Protein AF-A0A661JL83-F1 (afdb_monomer_lite)

Foldseek 3Di:
DPPVVVVVVVVVVVVVVVVVVVVVVVVVVVVCVVDDDDDPDDPVSVVVVVCVVDPALAQARQLAPVSVVVSVVVVVPDPDPDDDADADEQNNADPRRHPVNVCVPRNDNWDWDDDPQEIETHAEFYAPPDDCPVRLVSLLVSLVVRLVRGPAYEYEHAWAQCPDPPQPTDDHPCSVSVVVSCQVSVHQEYEYERRLDWDWDDDHNYIYTYDNPPPNPVPDDDDDPPPDDD

Radius of gyration: 23.79 Å; chains: 1; bounding box: 80×35×53 Å

Sequence (230 aa):
MVKIKKTFYLLLFLLILSGFTFEVYAFFVNLTEGKVPPSNLGNGERVISMLQKEKSEGFTFRGTPEEHRYLWAELEEMPITYPLFYIVGNHDIGPSFPLKRFEEIYGPTNFFFLYKSYLFIGLRVLPAPFSSEETLSFLEKTLLLHRKSCKGAFVFMHIPPPLYKGWKVRRFKGADKFIELFERYQVDYVICGDYHGYGHLRKGSTAYILTGGLLRGLKRGVRWTRCRRR

Structure (mmCIF, N/CA/C/O backbone):
data_AF-A0A661JL83-F1
#
_entry.id   AF-A0A661JL83-F1
#
loop_
_atom_site.group_PDB
_atom_site.id
_atom_site.type_symbol
_atom_site.label_atom_id
_atom_site.label_alt_id
_atom_site.label_comp_id
_atom_site.label_asym_id
_atom_site.label_entity_id
_atom_site.label_seq_id
_atom_site.pdbx_PDB_ins_code
_atom_site.Cartn_x
_atom_site.Cartn_y
_atom_site.Cartn_z
_atom_site.occupancy
_atom_site.B_iso_or_equiv
_atom_site.auth_seq_id
_atom_site.auth_comp_id
_atom_site.auth_asym_id
_atom_site.auth_atom_id
_atom_site.pdbx_PDB_model_num
ATOM 1 N N . MET A 1 1 ? -65.128 5.691 -27.638 1.00 54.06 1 MET A N 1
ATOM 2 C CA . MET A 1 1 ? -64.533 4.477 -27.020 1.00 54.06 1 MET A CA 1
ATOM 3 C C . MET A 1 1 ? -63.665 3.600 -27.941 1.00 54.06 1 MET A C 1
ATOM 5 O O . MET A 1 1 ? -62.947 2.760 -27.417 1.00 54.06 1 MET A O 1
ATOM 9 N N . VAL A 1 2 ? -63.654 3.774 -29.274 1.00 53.19 2 VAL A N 1
ATOM 10 C CA . VAL A 1 2 ? -62.880 2.900 -30.198 1.00 53.19 2 VAL A CA 1
ATOM 11 C C . VAL A 1 2 ? -61.389 3.279 -30.328 1.00 53.19 2 VAL A C 1
ATOM 13 O O . VAL A 1 2 ? -60.548 2.399 -30.495 1.00 53.19 2 VAL A O 1
ATOM 16 N N . LYS A 1 3 ? -61.027 4.566 -30.193 1.00 53.44 3 LYS A N 1
ATOM 17 C CA . LYS A 1 3 ? -59.629 5.038 -30.326 1.00 53.44 3 LYS A CA 1
ATOM 18 C C . LYS A 1 3 ? -58.690 4.486 -29.244 1.00 53.44 3 LYS A C 1
ATOM 20 O O . LYS A 1 3 ? -57.605 4.036 -29.576 1.00 53.44 3 LYS A O 1
ATOM 25 N N . ILE A 1 4 ? -59.136 4.442 -27.986 1.00 57.53 4 ILE A N 1
ATOM 26 C CA . ILE A 1 4 ? -58.311 4.005 -26.842 1.00 57.53 4 ILE A CA 1
ATOM 27 C C . ILE A 1 4 ? -57.922 2.526 -26.964 1.00 57.53 4 ILE A C 1
ATOM 29 O O . ILE A 1 4 ? -56.776 2.171 -26.708 1.00 57.53 4 ILE A O 1
ATOM 33 N N . LYS A 1 5 ? -58.840 1.670 -27.442 1.00 59.78 5 LYS A N 1
ATOM 34 C CA . LYS A 1 5 ? -58.537 0.254 -27.691 1.00 59.78 5 LYS A CA 1
ATOM 35 C C . LYS A 1 5 ? -57.467 0.092 -28.774 1.00 59.78 5 LYS A C 1
ATOM 37 O O . LYS A 1 5 ? -56.526 -0.661 -28.568 1.00 59.78 5 LYS A O 1
ATOM 42 N N . LYS A 1 6 ? -57.554 0.837 -29.885 1.00 65.81 6 LYS A N 1
ATOM 43 C CA . LYS A 1 6 ? -56.532 0.788 -30.949 1.00 65.81 6 LYS A CA 1
ATOM 44 C C . LYS A 1 6 ? -55.155 1.239 -30.452 1.00 65.81 6 LYS A C 1
ATOM 46 O O . LYS A 1 6 ? -54.170 0.584 -30.771 1.00 65.81 6 LYS A O 1
ATOM 51 N N . THR A 1 7 ? -55.086 2.290 -29.634 1.00 70.44 7 THR A N 1
ATOM 52 C CA . THR A 1 7 ? -53.817 2.757 -29.050 1.00 70.44 7 THR A CA 1
ATOM 53 C C . THR A 1 7 ? -53.232 1.744 -28.063 1.00 70.44 7 THR A C 1
ATOM 55 O O . THR A 1 7 ? -52.028 1.515 -28.072 1.00 70.44 7 THR A O 1
ATOM 58 N N . PHE A 1 8 ? -54.072 1.089 -27.256 1.00 75.00 8 PHE A N 1
ATOM 59 C CA . PHE A 1 8 ? -53.636 0.046 -26.324 1.00 75.00 8 PHE A CA 1
ATOM 60 C C . PHE A 1 8 ? -53.102 -1.197 -27.048 1.00 75.00 8 PHE A C 1
ATOM 62 O O . PHE A 1 8 ? -52.029 -1.684 -26.707 1.00 75.00 8 PHE A O 1
ATOM 69 N N . TYR A 1 9 ? -53.792 -1.674 -28.091 1.00 74.38 9 TYR A N 1
ATOM 70 C CA . TYR A 1 9 ? -53.300 -2.797 -28.896 1.00 74.38 9 TYR A CA 1
ATOM 71 C C . TYR A 1 9 ? -52.029 -2.446 -29.676 1.00 74.38 9 TYR A C 1
ATOM 73 O O . TYR A 1 9 ? -51.165 -3.303 -29.814 1.00 74.38 9 TYR A O 1
ATOM 81 N N . LEU A 1 10 ? -51.872 -1.196 -30.126 1.00 73.31 10 LEU A N 1
ATOM 82 C CA . LEU A 1 10 ? -50.636 -0.732 -30.758 1.00 73.31 10 LEU A CA 1
ATOM 83 C C . LEU A 1 10 ? -49.465 -0.705 -29.764 1.00 73.31 10 LEU A C 1
ATOM 85 O O . LEU A 1 10 ? -48.383 -1.175 -30.094 1.00 73.31 10 LEU A O 1
ATOM 89 N N . LEU A 1 11 ? -49.678 -0.214 -28.539 1.00 70.31 11 LEU A N 1
ATOM 90 C CA . LEU A 1 11 ? -48.660 -0.226 -27.481 1.00 70.31 11 LEU A CA 1
ATOM 91 C C . LEU A 1 11 ? -48.290 -1.648 -27.052 1.00 70.31 11 LEU A C 1
ATOM 93 O O . LEU A 1 11 ? -47.109 -1.938 -26.895 1.00 70.31 11 LEU A O 1
ATOM 97 N N . LEU A 1 12 ? -49.273 -2.541 -26.917 1.00 71.50 12 LEU A N 1
ATOM 98 C CA . LEU A 1 12 ? -49.033 -3.947 -26.594 1.00 71.50 12 LEU A CA 1
ATOM 99 C C . LEU A 1 12 ? -48.278 -4.657 -27.728 1.00 71.50 12 LEU A C 1
ATOM 101 O O . LEU A 1 12 ? -47.345 -5.405 -27.463 1.00 71.50 12 LEU A O 1
ATOM 105 N N . PHE A 1 13 ? -48.622 -4.377 -28.988 1.00 73.81 13 PHE A N 1
ATOM 106 C CA . PHE A 1 13 ? -47.906 -4.899 -30.152 1.00 73.81 13 PHE A CA 1
ATOM 107 C C . PHE A 1 13 ? -46.459 -4.389 -30.216 1.00 73.81 13 PHE A C 1
ATOM 109 O O . PHE A 1 13 ? -45.556 -5.176 -30.474 1.00 73.81 13 PHE A O 1
ATOM 116 N N . LEU A 1 14 ? -46.216 -3.110 -29.908 1.00 67.00 14 LEU A N 1
ATOM 117 C CA . LEU A 1 14 ? -44.867 -2.536 -29.828 1.00 67.00 14 LEU A CA 1
ATOM 118 C C . LEU A 1 14 ? -44.047 -3.107 -28.658 1.00 67.00 14 LEU A C 1
ATOM 120 O O . LEU A 1 14 ? -42.849 -3.312 -28.817 1.00 67.00 14 LEU A O 1
ATOM 124 N N . LEU A 1 15 ? -44.678 -3.404 -27.517 1.00 63.03 15 LEU A N 1
ATOM 125 C CA . LEU A 1 15 ? -44.049 -4.073 -26.368 1.00 63.03 15 LEU A CA 1
ATOM 126 C C . LEU A 1 15 ? -43.694 -5.534 -26.662 1.00 63.03 15 LEU A C 1
ATOM 128 O O . LEU A 1 15 ? -42.647 -6.017 -26.242 1.00 63.03 15 LEU A O 1
ATOM 132 N N . ILE A 1 16 ? -44.548 -6.238 -27.407 1.00 68.19 16 ILE A N 1
ATOM 133 C CA . ILE A 1 16 ? -44.266 -7.602 -27.859 1.00 68.19 16 ILE A CA 1
ATOM 134 C C . ILE A 1 16 ? -43.152 -7.580 -28.909 1.00 68.19 16 ILE A C 1
ATOM 136 O O . ILE A 1 16 ? -42.238 -8.393 -28.817 1.00 68.19 16 ILE A O 1
ATOM 140 N N . LEU A 1 17 ? -43.163 -6.626 -29.850 1.00 61.25 17 LEU A N 1
ATOM 141 C CA . LEU A 1 17 ? -42.058 -6.447 -30.796 1.00 61.25 17 LEU A CA 1
ATOM 142 C C . LEU A 1 17 ? -40.745 -6.139 -30.071 1.00 61.25 17 LEU A C 1
ATOM 144 O O . LEU A 1 17 ? -39.730 -6.736 -30.409 1.00 61.25 17 LEU A O 1
ATOM 148 N N . SER A 1 18 ? -40.747 -5.254 -29.068 1.00 53.53 18 SER A N 1
ATOM 149 C CA . SER A 1 18 ? -39.527 -4.905 -28.334 1.00 53.53 18 SER A CA 1
ATOM 150 C C . SER A 1 18 ? -39.002 -6.075 -27.495 1.00 53.53 18 SER A C 1
ATOM 152 O O . SER A 1 18 ? -37.799 -6.343 -27.515 1.00 53.53 18 SER A O 1
ATOM 154 N N . GLY A 1 19 ? -39.888 -6.845 -26.857 1.00 54.53 19 GLY A N 1
ATOM 155 C CA . GLY A 1 19 ? -39.539 -8.097 -26.179 1.00 54.53 19 GLY A CA 1
ATOM 156 C C . GLY A 1 19 ? -38.952 -9.137 -27.136 1.00 54.53 19 GLY A C 1
ATOM 157 O O . GLY A 1 19 ? -37.903 -9.710 -26.855 1.00 54.53 19 GLY A O 1
ATOM 158 N N . PHE A 1 20 ? -39.552 -9.302 -28.318 1.00 50.38 20 PHE A N 1
ATOM 159 C CA . PHE A 1 20 ? -39.060 -10.225 -29.343 1.00 50.38 20 PHE A CA 1
ATOM 160 C C . PHE A 1 20 ? -37.710 -9.773 -29.920 1.00 50.38 20 PHE A C 1
ATOM 162 O O . PHE A 1 20 ? -36.837 -10.602 -30.157 1.00 50.38 20 PHE A O 1
ATOM 169 N N . THR A 1 21 ? -37.477 -8.463 -30.081 1.00 55.12 21 THR A N 1
ATOM 170 C CA . THR A 1 21 ? -36.155 -7.953 -30.480 1.00 55.12 21 THR A CA 1
ATOM 171 C C . THR A 1 21 ? -35.094 -8.167 -29.406 1.00 55.12 21 THR A C 1
ATOM 173 O O . THR A 1 21 ? -33.956 -8.461 -29.757 1.00 55.12 21 THR A O 1
ATOM 176 N N . PHE A 1 22 ? -35.445 -8.084 -28.118 1.00 50.59 22 PHE A N 1
ATOM 177 C CA . PHE A 1 22 ? -34.509 -8.355 -27.027 1.00 50.59 22 PHE A CA 1
ATOM 178 C C . PHE A 1 22 ? -34.161 -9.843 -26.931 1.00 50.59 22 PHE A C 1
ATOM 180 O O . PHE A 1 22 ? -32.993 -10.177 -26.761 1.00 50.59 22 PHE A O 1
ATOM 187 N N . GLU A 1 23 ? -35.134 -10.740 -27.100 1.00 45.53 23 GLU A N 1
ATOM 188 C CA . GLU A 1 23 ? -34.879 -12.185 -27.087 1.00 45.53 23 GLU A CA 1
ATOM 189 C C . GLU A 1 23 ? -34.109 -12.648 -28.325 1.00 45.53 23 GLU A C 1
ATOM 191 O O . GLU A 1 23 ? -33.166 -13.421 -28.190 1.00 45.53 23 GLU A O 1
ATOM 196 N N . VAL A 1 24 ? -34.417 -12.119 -29.513 1.00 54.19 24 VAL A N 1
ATOM 197 C CA . VAL A 1 24 ? -33.624 -12.374 -30.726 1.00 54.19 24 VAL A CA 1
ATOM 198 C C . VAL A 1 24 ? -32.216 -11.791 -30.578 1.00 54.19 24 VAL A C 1
ATOM 200 O O . VAL A 1 24 ? -31.253 -12.464 -30.927 1.00 54.19 24 VAL A O 1
ATOM 203 N N . TYR A 1 25 ? -32.055 -10.599 -29.996 1.00 50.03 25 TYR A N 1
ATOM 204 C CA . TYR A 1 25 ? -30.743 -10.011 -29.710 1.00 50.03 25 TYR A CA 1
ATOM 205 C C . TYR A 1 25 ? -29.946 -10.838 -28.693 1.00 50.03 25 TYR A C 1
ATOM 207 O O . TYR A 1 25 ? -28.792 -11.155 -28.950 1.00 50.03 25 TYR A O 1
ATOM 215 N N . ALA A 1 26 ? -30.549 -11.261 -27.581 1.00 47.66 26 ALA A N 1
ATOM 216 C CA . ALA A 1 26 ? -29.900 -12.104 -26.576 1.00 47.66 26 ALA A CA 1
ATOM 217 C C . ALA A 1 26 ? -29.581 -13.512 -27.108 1.00 47.66 26 ALA A C 1
ATOM 219 O O . ALA A 1 26 ? -28.571 -14.105 -26.727 1.00 47.66 26 ALA A O 1
ATOM 220 N N . PHE A 1 27 ? -30.416 -14.039 -28.007 1.00 44.03 27 PHE A N 1
ATOM 221 C CA . PHE A 1 27 ? -30.183 -15.289 -28.723 1.00 44.03 27 PHE A CA 1
ATOM 222 C C . PHE A 1 27 ? -29.033 -15.152 -29.725 1.00 44.03 27 PHE A C 1
ATOM 224 O O . PHE A 1 27 ? -28.160 -16.014 -29.746 1.00 44.03 27 PHE A O 1
ATOM 231 N N . PHE A 1 28 ? -28.962 -14.050 -30.482 1.00 46.22 28 PHE A N 1
ATOM 232 C CA . PHE A 1 28 ? -27.827 -13.751 -31.357 1.00 46.22 28 PHE A CA 1
ATOM 233 C C . PHE A 1 28 ? -26.544 -13.513 -30.562 1.00 46.22 28 PHE A C 1
ATOM 235 O O . PHE A 1 28 ? -25.542 -14.104 -30.924 1.00 46.22 28 PHE A O 1
ATOM 242 N N . VAL A 1 29 ? -26.568 -12.759 -29.459 1.00 46.25 29 VAL A N 1
ATOM 243 C CA . VAL A 1 29 ? -25.406 -12.558 -28.572 1.00 46.25 29 VAL A CA 1
ATOM 244 C C . VAL A 1 29 ? -24.915 -13.892 -28.001 1.00 46.25 29 VAL A C 1
ATOM 246 O O . VAL A 1 29 ? -23.724 -14.168 -28.064 1.00 46.25 29 VAL A O 1
ATOM 249 N N . ASN A 1 30 ? -25.807 -14.779 -27.545 1.00 46.50 30 ASN A N 1
ATOM 250 C CA . ASN A 1 30 ? -25.413 -16.120 -27.086 1.00 46.50 30 ASN A CA 1
ATOM 251 C C . ASN A 1 30 ? -24.934 -17.046 -28.221 1.00 46.50 30 ASN A C 1
ATOM 253 O O . ASN A 1 30 ? -24.089 -17.907 -27.988 1.00 46.50 30 ASN A O 1
ATOM 257 N N . LEU A 1 31 ? -25.441 -16.887 -29.448 1.00 43.62 31 LEU A N 1
ATOM 258 C CA . LEU A 1 31 ? -24.969 -17.623 -30.631 1.00 43.62 31 LEU A CA 1
ATOM 259 C C . LEU A 1 31 ? -23.658 -17.067 -31.200 1.00 43.62 31 LEU A C 1
ATOM 261 O O . LEU A 1 31 ? -22.919 -17.801 -31.858 1.00 43.62 31 LEU A O 1
ATOM 265 N N . THR A 1 32 ? -23.357 -15.789 -30.962 1.00 43.44 32 THR A N 1
ATOM 266 C CA . THR A 1 32 ? -22.130 -15.119 -31.403 1.00 43.44 32 THR A CA 1
ATOM 267 C C . THR A 1 32 ? -21.078 -14.999 -30.303 1.00 43.44 32 THR A C 1
ATOM 269 O O . THR A 1 32 ? -19.959 -14.591 -30.619 1.00 43.44 32 THR A O 1
ATOM 272 N N . GLU A 1 33 ? -21.343 -15.464 -29.072 1.00 44.06 33 GLU A N 1
ATOM 273 C CA . GLU A 1 33 ? -20.352 -15.742 -28.012 1.00 44.06 33 GLU A CA 1
ATOM 274 C C . GLU A 1 33 ? -19.437 -16.939 -28.363 1.00 44.06 33 GLU A C 1
ATOM 276 O O . GLU A 1 33 ? -19.257 -17.924 -27.653 1.00 44.06 33 GLU A O 1
ATOM 281 N N . GLY A 1 34 ? -18.802 -16.794 -29.519 1.00 42.00 34 GLY A N 1
ATOM 282 C CA . GLY A 1 34 ? -17.632 -17.500 -30.008 1.00 42.00 34 GLY A CA 1
ATOM 283 C C . GLY A 1 34 ? -16.816 -16.647 -30.989 1.00 42.00 34 GLY A C 1
ATOM 284 O O . GLY A 1 34 ? -15.773 -17.111 -31.450 1.00 42.00 34 GLY A O 1
ATOM 285 N N . LYS A 1 35 ? -17.235 -15.413 -31.330 1.00 39.62 35 LYS A N 1
ATOM 286 C CA . LYS A 1 35 ? -16.483 -14.508 -32.211 1.00 39.62 35 LYS A CA 1
ATOM 287 C C . LYS A 1 35 ? -16.618 -13.044 -31.773 1.00 39.62 35 LYS A C 1
ATOM 289 O O . LYS A 1 35 ? -17.709 -12.523 -31.612 1.00 39.62 35 LYS A O 1
ATOM 294 N N . VAL A 1 36 ? -15.438 -12.454 -31.586 1.00 42.09 36 VAL A N 1
ATOM 295 C CA . VAL A 1 36 ? -15.060 -11.056 -31.312 1.00 42.09 36 VAL A CA 1
ATOM 296 C C . VAL A 1 36 ? -16.149 -9.996 -31.611 1.00 42.09 36 VAL A C 1
ATOM 298 O O . VAL A 1 36 ? -16.671 -9.989 -32.726 1.00 42.09 36 VAL A O 1
ATOM 301 N N . PRO A 1 37 ? -16.444 -9.076 -30.665 1.00 36.94 37 PRO A N 1
ATOM 302 C CA . PRO A 1 37 ? -17.410 -7.987 -30.852 1.00 36.94 37 PRO A CA 1
ATOM 303 C C . PRO A 1 37 ? -16.951 -6.943 -31.897 1.00 36.94 37 PRO A C 1
ATOM 305 O O . PRO A 1 37 ? -15.763 -6.884 -32.236 1.00 36.94 37 PRO A O 1
ATOM 308 N N . PRO A 1 38 ? -17.886 -6.152 -32.464 1.00 35.44 38 PRO A N 1
ATOM 309 C CA . PRO A 1 38 ? -17.615 -5.247 -33.580 1.00 35.44 38 PRO A CA 1
ATOM 310 C C . PRO A 1 38 ? -16.719 -4.059 -33.192 1.00 35.44 38 PRO A C 1
ATOM 312 O O . PRO A 1 38 ? -16.786 -3.521 -32.094 1.00 35.44 38 PRO A O 1
ATOM 315 N N . SER A 1 39 ? -15.876 -3.633 -34.137 1.00 39.22 39 SER A N 1
ATOM 316 C CA . SER A 1 39 ? -14.710 -2.752 -33.952 1.00 39.22 39 SER A CA 1
ATOM 317 C C . SER A 1 39 ? -15.002 -1.262 -33.705 1.00 39.22 39 SER A C 1
ATOM 319 O O . SER A 1 39 ? -14.161 -0.421 -34.022 1.00 39.22 39 SER A O 1
ATOM 321 N N . ASN A 1 40 ? -16.186 -0.906 -33.212 1.00 40.06 40 ASN A N 1
ATOM 322 C CA . ASN A 1 40 ? -16.619 0.485 -33.040 1.00 40.06 40 ASN A CA 1
ATOM 323 C C . ASN A 1 40 ? -17.097 0.839 -31.623 1.00 40.06 40 ASN A C 1
ATOM 325 O O . ASN A 1 40 ? -17.640 1.923 -31.419 1.00 40.06 40 ASN A O 1
ATOM 329 N N . LEU A 1 41 ? -16.832 -0.015 -30.637 1.00 33.91 41 LEU A N 1
ATOM 330 C CA . LEU A 1 41 ? -16.810 0.368 -29.227 1.00 33.91 41 LEU A CA 1
ATOM 331 C C . LEU A 1 41 ? -15.355 0.650 -28.836 1.00 33.91 41 LEU A C 1
ATOM 333 O O . LEU A 1 41 ? -14.446 -0.056 -29.266 1.00 33.91 41 LEU A O 1
ATOM 337 N N . GLY A 1 42 ? -15.139 1.750 -28.113 1.00 45.09 42 GLY A N 1
ATOM 338 C CA . GLY A 1 42 ? -13.822 2.318 -27.824 1.00 45.09 42 GLY A CA 1
ATOM 339 C C . GLY A 1 42 ? -12.831 1.367 -27.142 1.00 45.09 42 GLY A C 1
ATOM 340 O O . GLY A 1 42 ? -13.102 0.197 -26.870 1.00 45.09 42 GLY A O 1
ATOM 341 N N . ASN A 1 43 ? -11.646 1.905 -26.857 1.00 53.09 43 ASN A N 1
ATOM 342 C CA . ASN A 1 43 ? -10.456 1.186 -26.391 1.00 53.09 43 ASN A CA 1
ATOM 343 C C . ASN A 1 43 ? -10.690 0.166 -25.245 1.00 53.09 43 ASN A C 1
ATOM 345 O O . ASN A 1 43 ? -9.954 -0.819 -25.149 1.00 53.09 43 ASN A O 1
ATOM 349 N N . GLY A 1 44 ? -11.753 0.322 -24.448 1.00 43.19 44 GLY A N 1
ATOM 350 C CA . GLY A 1 44 ? -12.163 -0.603 -23.389 1.00 43.19 44 GLY A CA 1
ATOM 351 C C . GLY A 1 44 ? -12.407 -2.059 -23.821 1.00 43.19 44 GLY A C 1
ATOM 352 O O . GLY A 1 44 ? -12.025 -2.972 -23.091 1.00 43.19 44 GLY A O 1
ATOM 353 N N . GLU A 1 45 ? -12.963 -2.345 -25.003 1.00 43.53 45 GLU A N 1
ATOM 354 C CA . GLU A 1 45 ? -13.151 -3.747 -25.439 1.00 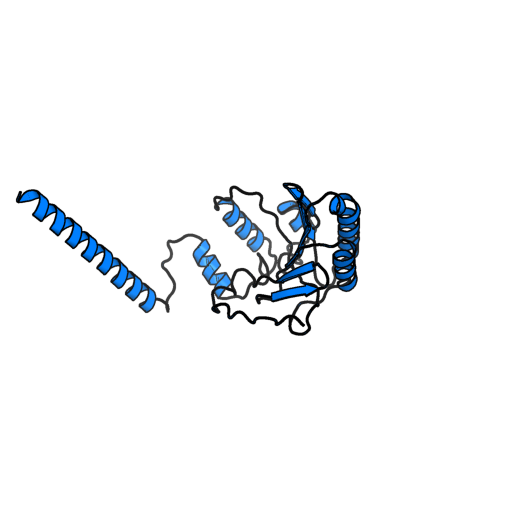43.53 45 GLU A CA 1
ATOM 355 C C . GLU A 1 45 ? -11.842 -4.390 -25.904 1.00 43.53 45 GLU A C 1
ATOM 357 O O . GLU A 1 45 ? -11.603 -5.578 -25.673 1.00 43.53 45 GLU A O 1
ATOM 362 N N . ARG A 1 46 ? -10.936 -3.593 -26.484 1.00 43.72 46 ARG A N 1
ATOM 363 C CA . ARG A 1 46 ? -9.571 -4.024 -26.804 1.00 43.72 46 ARG A CA 1
ATOM 364 C C . ARG A 1 46 ? -8.810 -4.356 -25.525 1.00 43.72 46 ARG A C 1
ATOM 366 O O . ARG A 1 46 ? -8.165 -5.402 -25.480 1.00 43.72 46 ARG A O 1
ATOM 373 N N . VAL A 1 47 ? -8.962 -3.549 -24.480 1.00 45.25 47 VAL A N 1
ATOM 374 C CA . VAL A 1 47 ? -8.438 -3.818 -23.134 1.00 45.25 47 VAL A CA 1
ATOM 375 C C . VAL A 1 47 ? -9.023 -5.078 -22.560 1.00 45.25 47 VAL A C 1
ATOM 377 O O . VAL A 1 47 ? -8.265 -5.960 -22.191 1.00 45.25 47 VAL A O 1
ATOM 380 N N . ILE A 1 48 ? -10.344 -5.226 -22.549 1.00 47.59 48 ILE A N 1
ATOM 381 C CA . ILE A 1 48 ? -10.985 -6.450 -22.076 1.00 47.59 48 ILE A CA 1
ATOM 382 C C . ILE A 1 48 ? -10.473 -7.650 -22.880 1.00 47.59 48 ILE A C 1
ATOM 384 O O . ILE A 1 48 ? -10.163 -8.668 -22.281 1.00 47.59 48 ILE A O 1
ATOM 388 N N . SER A 1 49 ? -10.262 -7.538 -24.192 1.00 45.00 49 SER A N 1
ATOM 389 C CA . SER A 1 49 ? -9.722 -8.628 -25.015 1.00 45.00 49 SER A CA 1
ATOM 390 C C . SER A 1 49 ? -8.240 -8.941 -24.744 1.00 45.00 49 SER A C 1
ATOM 392 O O . SER A 1 49 ? -7.855 -10.112 -24.757 1.00 45.00 49 SER A O 1
ATOM 394 N N . MET A 1 50 ? -7.411 -7.930 -24.456 1.00 42.12 50 MET A N 1
ATOM 395 C CA . MET A 1 50 ? -5.999 -8.079 -24.077 1.00 42.12 50 MET A CA 1
ATOM 396 C C . MET A 1 50 ? -5.879 -8.664 -22.660 1.00 42.12 50 MET A C 1
ATOM 398 O O . MET A 1 50 ? -5.184 -9.655 -22.453 1.00 42.12 50 MET A O 1
ATOM 402 N N . LEU A 1 51 ? -6.663 -8.135 -21.720 1.00 43.97 51 LEU A N 1
ATOM 403 C CA . LEU A 1 51 ? -6.784 -8.567 -20.326 1.00 43.97 51 LEU A CA 1
ATOM 404 C C . LEU A 1 51 ? -7.470 -9.937 -20.162 1.00 43.97 51 LEU A C 1
ATOM 406 O O . LEU A 1 51 ? -7.235 -10.647 -19.187 1.00 43.97 51 LEU A O 1
ATOM 410 N N . GLN A 1 52 ? -8.342 -10.339 -21.090 1.00 44.56 52 GLN A N 1
ATOM 411 C CA . GLN A 1 52 ? -8.957 -11.672 -21.100 1.00 44.56 52 GLN A CA 1
ATOM 412 C C . GLN A 1 52 ? -8.044 -12.727 -21.731 1.00 44.56 52 GLN A C 1
ATOM 414 O O . GLN A 1 52 ? -8.167 -13.905 -21.375 1.00 44.56 52 GLN A O 1
ATOM 419 N N . LYS A 1 53 ? -7.152 -12.331 -22.652 1.00 43.38 53 LYS A N 1
ATOM 420 C CA . LYS A 1 53 ? -6.141 -13.214 -23.254 1.00 43.38 53 LYS A CA 1
ATOM 421 C C . LYS A 1 53 ? -4.946 -13.445 -22.333 1.00 43.38 53 LYS A C 1
ATOM 423 O O . LYS A 1 53 ? -4.422 -14.557 -22.318 1.00 43.38 53 LYS A O 1
ATOM 428 N N . GLU A 1 54 ? -4.565 -12.462 -21.522 1.00 45.81 54 GLU A N 1
ATOM 429 C CA . GLU A 1 54 ? -3.412 -12.558 -20.626 1.00 45.81 54 GLU A CA 1
ATOM 430 C C . GLU A 1 54 ? -3.815 -12.239 -19.182 1.00 45.81 54 GLU A C 1
ATOM 432 O O . GLU A 1 54 ? -4.396 -11.202 -18.886 1.00 45.81 54 GLU A O 1
ATOM 437 N N . LYS A 1 55 ? -3.548 -13.175 -18.260 1.00 45.28 55 LYS A N 1
ATOM 438 C CA . LYS A 1 55 ? -3.869 -13.026 -16.832 1.00 45.28 55 LYS A CA 1
ATOM 439 C C . LYS A 1 55 ? -3.056 -11.857 -16.257 1.00 45.28 55 LYS A C 1
ATOM 441 O O . LYS A 1 55 ? -1.902 -12.075 -15.908 1.00 45.28 55 LYS A O 1
ATOM 446 N N . SER A 1 56 ? -3.626 -10.658 -16.142 1.00 45.03 56 SER A N 1
ATOM 447 C CA . SER A 1 56 ? -2.898 -9.532 -15.548 1.00 45.03 56 SER A CA 1
ATOM 448 C C . SER A 1 56 ? -2.755 -9.673 -14.027 1.00 45.03 56 SER A C 1
ATOM 450 O O . SER A 1 56 ? -3.660 -10.158 -13.344 1.00 45.03 56 SER A O 1
ATOM 452 N N . GLU A 1 57 ? -1.588 -9.278 -13.515 1.00 55.34 57 GLU A N 1
ATOM 453 C CA . GLU A 1 57 ? -1.137 -9.371 -12.113 1.00 55.34 57 GLU A CA 1
ATOM 454 C C . GLU A 1 57 ? -0.891 -7.956 -11.525 1.00 55.34 57 GLU A C 1
ATOM 456 O O . GLU A 1 57 ? -0.003 -7.727 -10.713 1.00 55.34 57 GLU A O 1
ATOM 461 N N . GLY A 1 58 ? -1.681 -6.973 -11.954 1.00 53.28 58 GLY A N 1
ATOM 462 C CA . GLY A 1 58 ? -1.492 -5.547 -11.684 1.00 53.28 58 GLY A CA 1
ATOM 463 C C . GLY A 1 58 ? -2.412 -4.726 -12.582 1.00 53.28 58 GLY A C 1
ATOM 464 O O . GLY A 1 58 ? -3.163 -5.290 -13.386 1.00 53.28 58 GLY A O 1
ATOM 465 N N . PHE A 1 59 ? -2.385 -3.405 -12.434 1.00 63.78 59 PHE A N 1
ATOM 466 C CA . PHE A 1 59 ? -3.049 -2.516 -13.392 1.00 63.78 59 PHE A CA 1
ATOM 467 C C . PHE A 1 59 ? -2.279 -2.487 -14.718 1.00 63.78 59 PHE A C 1
ATOM 469 O O . PHE A 1 59 ? -2.900 -2.420 -15.777 1.00 63.78 59 PHE A O 1
ATOM 476 N N . THR A 1 60 ? -0.950 -2.616 -14.667 1.00 70.56 60 THR A N 1
ATOM 477 C CA . THR A 1 60 ? -0.111 -2.912 -15.835 1.00 70.56 60 THR A CA 1
ATOM 478 C C . THR A 1 60 ? 0.436 -4.347 -15.778 1.00 70.56 60 THR A C 1
ATOM 480 O O . THR A 1 60 ? 0.332 -5.034 -14.756 1.00 70.56 60 THR A O 1
ATOM 483 N N . PHE A 1 61 ? 0.928 -4.857 -16.912 1.00 68.81 61 PHE A N 1
ATOM 484 C CA . PHE A 1 61 ? 1.351 -6.257 -17.060 1.00 68.81 61 PHE A CA 1
ATOM 485 C C . PHE A 1 61 ? 2.867 -6.417 -17.034 1.00 68.81 61 PHE A C 1
ATOM 487 O O . PHE A 1 61 ? 3.384 -7.383 -16.487 1.00 68.81 61 PHE A O 1
ATOM 494 N N . ARG A 1 62 ? 3.590 -5.485 -17.647 1.00 73.88 62 ARG A N 1
ATOM 495 C CA . ARG A 1 62 ? 5.055 -5.454 -17.686 1.00 73.88 62 ARG A CA 1
ATOM 496 C C . ARG A 1 62 ? 5.620 -4.168 -17.098 1.00 73.88 62 ARG A C 1
ATOM 498 O O . ARG A 1 62 ? 6.840 -4.005 -17.105 1.00 73.88 62 ARG A O 1
ATOM 505 N N . GLY A 1 63 ? 4.764 -3.250 -16.653 1.00 80.69 63 GLY A N 1
ATOM 506 C CA . GLY A 1 63 ? 5.189 -1.957 -16.133 1.00 80.69 63 GLY A CA 1
ATOM 507 C C . GLY A 1 63 ? 5.899 -1.166 -17.217 1.00 80.69 63 GLY A C 1
ATOM 508 O O . GLY A 1 63 ? 6.967 -0.605 -16.990 1.00 80.69 63 GLY A O 1
ATOM 509 N N . THR A 1 64 ? 5.391 -1.202 -18.450 1.00 83.19 64 THR A N 1
ATOM 510 C CA . THR A 1 64 ? 5.993 -0.427 -19.540 1.00 83.19 64 THR A CA 1
ATOM 511 C C . THR A 1 64 ? 5.450 0.999 -19.531 1.00 83.19 64 THR A C 1
ATOM 513 O O . THR A 1 64 ? 4.290 1.218 -19.171 1.00 83.19 64 THR A O 1
ATOM 516 N N . PRO A 1 65 ? 6.245 1.997 -19.954 1.00 82.06 65 PRO A N 1
ATOM 517 C CA . PRO A 1 65 ? 5.746 3.357 -20.120 1.00 82.06 65 PRO A CA 1
ATOM 518 C C . PRO A 1 65 ? 4.471 3.438 -20.975 1.00 82.06 65 PRO A C 1
ATOM 520 O O . PRO A 1 65 ? 3.626 4.292 -20.724 1.00 82.06 65 PRO A O 1
ATOM 523 N N . GLU A 1 66 ? 4.331 2.573 -21.979 1.00 80.62 66 GLU A N 1
ATOM 524 C CA . GLU A 1 66 ? 3.169 2.475 -22.864 1.00 80.62 66 GLU A CA 1
ATOM 525 C C . GLU A 1 66 ? 1.923 2.022 -22.101 1.00 80.62 66 GLU A C 1
ATOM 527 O O . GLU A 1 66 ? 0.880 2.655 -22.231 1.00 80.62 66 GLU A O 1
ATOM 532 N N . GLU A 1 67 ? 2.037 0.978 -21.274 1.00 81.69 67 GLU A N 1
ATOM 533 C CA . GLU A 1 67 ? 0.934 0.484 -20.439 1.00 81.69 67 GLU A CA 1
ATOM 534 C C . GLU A 1 67 ? 0.475 1.542 -19.428 1.00 81.69 67 GLU A C 1
ATOM 536 O O . GLU A 1 67 ? -0.725 1.742 -19.255 1.00 81.69 67 GLU A O 1
ATOM 541 N N . HIS A 1 68 ? 1.409 2.273 -18.813 1.00 83.69 68 HIS A N 1
ATOM 542 C CA . HIS A 1 68 ? 1.077 3.361 -17.888 1.00 83.69 68 HIS A CA 1
ATOM 543 C C . HIS A 1 68 ? 0.412 4.553 -18.584 1.00 83.69 68 HIS A C 1
ATOM 545 O O . HIS A 1 68 ? -0.577 5.076 -18.072 1.00 83.69 68 HIS A O 1
ATOM 551 N N . ARG A 1 69 ? 0.911 4.969 -19.762 1.00 80.06 69 ARG A N 1
ATOM 552 C CA . ARG A 1 69 ? 0.268 6.023 -20.571 1.00 80.06 69 ARG A CA 1
ATOM 553 C C . ARG A 1 69 ? -1.137 5.619 -20.988 1.00 80.06 69 ARG A C 1
ATOM 555 O O . ARG A 1 69 ? -2.050 6.431 -20.920 1.00 80.06 69 ARG A O 1
ATOM 562 N N . TYR A 1 70 ? -1.291 4.368 -21.405 1.00 78.62 70 TYR A N 1
ATOM 563 C CA . TYR A 1 70 ? -2.572 3.821 -21.809 1.00 78.62 70 TYR A CA 1
ATOM 564 C C . TYR A 1 70 ? -3.574 3.822 -20.647 1.00 78.62 70 TYR A C 1
ATOM 566 O O . TYR A 1 70 ? -4.665 4.363 -20.781 1.00 78.62 70 TYR A O 1
ATOM 574 N N . LEU A 1 71 ? -3.180 3.295 -19.483 1.00 79.94 71 LEU A N 1
ATOM 575 C CA . LEU A 1 71 ? -4.011 3.310 -18.280 1.00 79.94 71 LEU A CA 1
ATOM 576 C C . LEU A 1 71 ? -4.444 4.727 -17.895 1.00 79.94 71 LEU A C 1
ATOM 578 O O . LEU A 1 71 ? -5.598 4.935 -17.536 1.00 79.94 71 LEU A O 1
ATOM 582 N N . TRP A 1 72 ? -3.526 5.692 -17.959 1.00 76.06 72 TRP A N 1
ATOM 583 C CA . TRP A 1 72 ? -3.831 7.073 -17.603 1.00 76.06 72 TRP A CA 1
ATOM 584 C C . TRP A 1 72 ? -4.848 7.707 -18.555 1.00 76.06 72 TRP A C 1
ATOM 586 O O . TRP A 1 72 ? -5.806 8.312 -18.088 1.00 76.06 72 TRP A O 1
ATOM 596 N N . ALA A 1 73 ? -4.698 7.487 -19.865 1.00 77.69 73 ALA A N 1
ATOM 597 C CA . ALA A 1 73 ? -5.665 7.955 -20.855 1.00 77.69 73 ALA A CA 1
ATOM 598 C C . ALA A 1 73 ? -7.069 7.374 -20.609 1.00 77.69 73 ALA A C 1
ATOM 600 O O . ALA A 1 73 ? -8.054 8.097 -20.685 1.00 77.69 73 ALA A O 1
ATOM 601 N N . GLU A 1 74 ? -7.179 6.092 -20.244 1.00 77.38 74 GLU A N 1
ATOM 602 C CA . GLU A 1 74 ? -8.482 5.508 -19.892 1.00 77.38 74 GLU A CA 1
ATOM 603 C C . GLU A 1 74 ? -9.073 6.141 -18.627 1.00 77.38 74 GLU A C 1
ATOM 605 O O . GLU A 1 74 ? -10.269 6.411 -18.577 1.00 77.38 74 GLU A O 1
ATOM 610 N N . LEU A 1 75 ? -8.252 6.401 -17.606 1.00 75.06 75 LEU A N 1
ATOM 611 C CA . LEU A 1 75 ? -8.713 7.037 -16.370 1.00 75.06 75 LEU A CA 1
ATOM 612 C C . LEU A 1 75 ? -9.206 8.474 -16.596 1.00 75.06 75 LEU A C 1
ATOM 614 O O . LEU A 1 75 ? -10.150 8.879 -15.921 1.00 75.06 75 LEU A O 1
ATOM 618 N N . GLU A 1 76 ? -8.604 9.220 -17.527 1.00 75.75 76 GLU A N 1
ATOM 619 C CA . GLU A 1 76 ? -9.033 10.577 -17.904 1.00 75.75 76 GLU A CA 1
ATOM 620 C C . GLU A 1 76 ? -10.409 10.595 -18.589 1.00 75.75 76 GLU A C 1
ATOM 622 O O . GLU A 1 76 ? -11.185 11.527 -18.385 1.00 75.75 76 GLU A O 1
ATOM 627 N N . GLU A 1 77 ? -10.741 9.548 -19.343 1.00 78.56 77 GLU A N 1
ATOM 628 C CA . GLU A 1 77 ? -12.032 9.411 -20.033 1.00 78.56 77 GLU A CA 1
ATOM 629 C C . GLU A 1 77 ? -13.150 8.880 -19.117 1.00 78.56 77 GLU A C 1
ATOM 631 O O . GLU A 1 77 ? -14.341 8.976 -19.432 1.00 78.56 77 GLU A O 1
ATOM 636 N N . MET A 1 78 ? -12.801 8.300 -17.966 1.00 74.25 78 MET A N 1
ATOM 637 C CA . MET A 1 78 ? -13.792 7.798 -17.020 1.00 74.25 78 MET A CA 1
ATOM 638 C C . MET A 1 78 ? -14.390 8.951 -16.196 1.00 74.25 78 MET A C 1
ATOM 640 O O . MET A 1 78 ? -13.653 9.781 -15.666 1.00 74.25 78 MET A O 1
ATOM 644 N N . PRO A 1 79 ? -15.720 8.980 -15.968 1.00 78.31 79 PRO A N 1
ATOM 645 C CA . PRO A 1 79 ? -16.373 9.995 -15.140 1.00 78.31 79 PRO A CA 1
ATOM 646 C C . PRO A 1 79 ? -16.139 9.730 -13.639 1.00 78.31 79 PRO A C 1
ATOM 648 O O . PRO A 1 79 ? -17.074 9.535 -12.860 1.00 78.31 79 PRO A O 1
ATOM 651 N N . ILE A 1 80 ? -14.874 9.665 -13.219 1.00 73.25 80 ILE A N 1
ATOM 652 C CA . ILE A 1 80 ? -14.469 9.410 -11.840 1.00 73.25 80 ILE A CA 1
ATOM 653 C C . ILE A 1 80 ? -14.627 10.707 -11.046 1.00 73.25 80 ILE A C 1
ATOM 655 O O . ILE A 1 80 ? -13.825 11.629 -11.140 1.00 73.25 80 ILE A O 1
ATOM 659 N N . THR A 1 81 ? -15.662 10.769 -10.211 1.00 81.75 81 THR A N 1
ATOM 660 C CA . THR A 1 81 ? -15.936 11.924 -9.337 1.00 81.75 81 THR A CA 1
ATOM 661 C C . THR A 1 81 ? -15.306 11.801 -7.947 1.00 81.75 81 THR A C 1
ATOM 663 O O . THR A 1 81 ? -15.592 12.609 -7.064 1.00 81.75 81 THR A O 1
ATOM 666 N N . TYR A 1 82 ? -14.501 10.764 -7.709 1.00 77.25 82 TYR A N 1
ATOM 667 C CA . TYR A 1 82 ? -13.911 10.453 -6.407 1.00 77.25 82 TYR A CA 1
ATOM 668 C C . TYR A 1 82 ? -12.383 10.402 -6.493 1.00 77.25 82 TYR A C 1
ATOM 670 O O . TYR A 1 82 ? -11.853 10.019 -7.532 1.00 77.25 82 TYR A O 1
ATOM 678 N N . PRO A 1 83 ? -11.655 10.725 -5.409 1.00 79.06 83 PRO A N 1
ATOM 679 C CA . PRO A 1 83 ? -10.205 10.577 -5.393 1.00 79.06 83 PRO A CA 1
ATOM 680 C C . PRO A 1 83 ? -9.788 9.134 -5.695 1.00 79.06 83 PRO A C 1
ATOM 682 O O . PRO A 1 83 ? -10.278 8.194 -5.064 1.00 79.06 83 PRO A O 1
ATOM 685 N N . LEU A 1 84 ? -8.866 8.976 -6.643 1.00 79.75 84 LEU A N 1
ATOM 686 C CA . LEU A 1 84 ? -8.263 7.697 -6.985 1.00 79.75 84 LEU A CA 1
ATOM 687 C C . LEU A 1 84 ? -6.901 7.579 -6.298 1.00 79.75 84 LEU A C 1
ATOM 689 O O . LEU A 1 84 ? -6.073 8.481 -6.385 1.00 79.75 84 LEU A O 1
ATOM 693 N N . PHE A 1 85 ? -6.671 6.450 -5.633 1.00 83.25 85 PHE A N 1
ATOM 694 C CA . PHE A 1 85 ? -5.400 6.136 -4.990 1.00 83.25 85 PHE A CA 1
ATOM 695 C C . PHE A 1 85 ? -4.839 4.851 -5.578 1.00 83.25 85 PHE A C 1
ATOM 697 O O . PHE A 1 85 ? -5.555 3.852 -5.683 1.00 83.25 85 PHE A O 1
ATOM 704 N N . TYR A 1 86 ? -3.557 4.865 -5.926 1.00 88.06 86 TYR A N 1
ATOM 705 C CA . TYR A 1 86 ? -2.914 3.730 -6.568 1.00 88.06 86 TYR A CA 1
ATOM 706 C C . TYR A 1 86 ? -2.042 2.957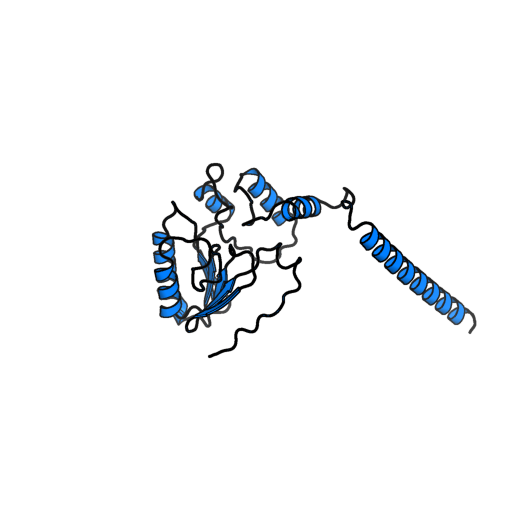 -5.580 1.00 88.06 86 TYR A C 1
ATOM 708 O O . TYR A 1 86 ? -1.186 3.522 -4.903 1.00 88.06 86 TYR A O 1
ATOM 716 N N . ILE A 1 87 ? -2.242 1.640 -5.518 1.00 91.06 87 ILE A N 1
ATOM 717 C CA . ILE A 1 87 ? -1.396 0.727 -4.745 1.00 91.06 87 ILE A CA 1
ATOM 718 C C . ILE A 1 87 ? -0.472 0.008 -5.716 1.00 91.06 87 ILE A C 1
ATOM 720 O O . ILE A 1 87 ? -0.928 -0.824 -6.496 1.00 91.06 87 ILE A O 1
ATOM 724 N N . VAL A 1 88 ? 0.815 0.348 -5.673 1.00 92.12 88 VAL A N 1
ATOM 725 C CA . VAL A 1 88 ? 1.816 -0.233 -6.573 1.00 92.12 88 VAL A CA 1
ATOM 726 C C . VAL A 1 88 ? 1.913 -1.748 -6.383 1.00 92.12 88 VAL A C 1
ATOM 728 O O . VAL A 1 88 ? 2.099 -2.249 -5.269 1.00 92.12 88 VAL A O 1
ATOM 731 N N . GLY A 1 89 ? 1.775 -2.479 -7.482 1.00 91.12 89 GLY A N 1
ATOM 732 C CA . GLY A 1 89 ? 2.004 -3.909 -7.586 1.00 91.12 89 GLY A CA 1
ATOM 733 C C . GLY A 1 89 ? 3.342 -4.241 -8.229 1.00 91.12 89 GLY A C 1
ATOM 734 O O . GLY A 1 89 ? 4.050 -3.393 -8.767 1.00 91.12 89 GLY A O 1
ATOM 735 N N . ASN A 1 90 ? 3.712 -5.518 -8.178 1.00 89.88 90 ASN A N 1
ATOM 736 C CA . ASN A 1 90 ? 5.007 -5.967 -8.690 1.00 89.88 90 ASN A CA 1
ATOM 737 C C . ASN A 1 90 ? 5.110 -5.956 -10.221 1.00 89.88 90 ASN A C 1
ATOM 739 O O . ASN A 1 90 ? 6.212 -6.126 -10.730 1.00 89.88 90 ASN A O 1
ATOM 743 N N . HIS A 1 91 ? 3.992 -5.792 -10.928 1.00 89.12 91 HIS A N 1
ATOM 744 C CA . HIS A 1 91 ? 3.963 -5.607 -12.382 1.00 89.12 91 HIS A CA 1
ATOM 745 C C . HIS A 1 91 ? 3.871 -4.141 -12.791 1.00 89.12 91 HIS A C 1
ATOM 747 O O . HIS A 1 91 ? 4.100 -3.843 -13.951 1.00 89.12 91 HIS A O 1
ATOM 753 N N . ASP A 1 92 ? 3.616 -3.228 -11.850 1.00 87.88 92 ASP A N 1
ATOM 754 C CA . ASP A 1 92 ? 3.500 -1.792 -12.131 1.00 87.88 92 ASP A CA 1
ATOM 755 C C . ASP A 1 92 ? 4.853 -1.079 -12.254 1.00 87.88 92 ASP A C 1
ATOM 757 O O . ASP A 1 92 ? 4.915 0.117 -12.519 1.00 87.88 92 ASP A O 1
ATOM 761 N N . ILE A 1 93 ? 5.956 -1.788 -12.026 1.00 91.25 93 ILE A N 1
ATOM 762 C CA . ILE A 1 93 ? 7.304 -1.236 -12.110 1.00 91.25 93 ILE A CA 1
ATOM 763 C C . ILE A 1 93 ? 8.244 -2.239 -12.767 1.00 91.25 93 ILE A C 1
ATOM 765 O O . ILE A 1 93 ? 8.098 -3.453 -12.630 1.00 91.25 93 ILE A O 1
ATOM 769 N N . GLY A 1 94 ? 9.267 -1.725 -13.436 1.00 89.50 94 GLY A N 1
ATOM 770 C CA . GLY A 1 94 ? 10.271 -2.540 -14.106 1.00 89.50 94 GLY A CA 1
ATOM 771 C C . GLY A 1 94 ? 11.480 -1.716 -14.542 1.00 89.50 94 GLY A C 1
ATOM 772 O O . GLY A 1 94 ? 11.539 -0.514 -14.279 1.00 89.50 94 GLY A O 1
ATOM 773 N N . PRO A 1 95 ? 12.456 -2.325 -15.236 1.00 87.94 95 PRO A N 1
ATOM 774 C CA . PRO A 1 95 ? 13.649 -1.617 -15.705 1.00 87.94 95 PRO A CA 1
ATOM 775 C C . PRO A 1 95 ? 13.334 -0.385 -16.568 1.00 87.94 95 PRO A C 1
ATOM 777 O O . PRO A 1 95 ? 14.004 0.637 -16.457 1.00 87.94 95 PRO A O 1
ATOM 780 N N . SER A 1 96 ? 12.286 -0.458 -17.393 1.00 89.75 96 SER A N 1
ATOM 781 C CA . SER A 1 96 ? 11.814 0.642 -18.246 1.00 89.75 96 SER A CA 1
ATOM 782 C C . SER A 1 96 ? 10.936 1.671 -17.525 1.00 89.75 96 SER A C 1
ATOM 784 O O . SER A 1 96 ? 10.680 2.748 -18.066 1.00 89.75 96 SER A O 1
ATOM 786 N N . PHE A 1 97 ? 10.448 1.349 -16.326 1.00 89.81 97 PHE A N 1
ATOM 787 C CA . PHE A 1 97 ? 9.546 2.192 -15.544 1.00 89.81 97 PHE A CA 1
ATOM 788 C C . PHE A 1 97 ? 9.865 2.030 -14.050 1.00 89.81 97 PHE A C 1
ATOM 790 O O . PHE A 1 97 ? 9.248 1.228 -13.344 1.00 89.81 97 PHE A O 1
ATOM 797 N N . PRO A 1 98 ? 10.908 2.724 -13.569 1.00 93.94 98 PRO A N 1
ATOM 798 C CA . PRO A 1 98 ? 11.373 2.562 -12.202 1.00 93.94 98 PRO A CA 1
ATOM 799 C C . PRO A 1 98 ? 10.373 3.151 -11.204 1.00 93.94 98 PRO A C 1
ATOM 801 O O . PRO A 1 98 ? 9.617 4.067 -11.523 1.00 93.94 98 PRO A O 1
ATOM 804 N N . LEU A 1 99 ? 10.455 2.691 -9.954 1.00 93.06 99 LEU A N 1
ATOM 805 C CA . LEU A 1 99 ? 9.614 3.155 -8.846 1.00 93.06 99 LEU A CA 1
ATOM 806 C C . LEU A 1 99 ? 9.559 4.686 -8.718 1.00 93.06 99 LEU A C 1
ATOM 808 O O . LEU A 1 99 ? 8.488 5.239 -8.514 1.00 93.06 99 LEU A O 1
ATOM 812 N N . LYS A 1 100 ? 10.691 5.376 -8.902 1.00 94.00 100 LYS A N 1
ATOM 813 C CA . LYS A 1 100 ? 10.735 6.845 -8.868 1.00 94.00 100 LYS A CA 1
ATOM 814 C C . LYS A 1 100 ? 9.789 7.473 -9.899 1.00 94.00 100 LYS A C 1
ATOM 816 O O . LYS A 1 100 ? 9.038 8.379 -9.570 1.00 94.00 100 LYS A O 1
ATOM 821 N N . ARG A 1 101 ? 9.795 6.954 -11.130 1.00 93.44 101 ARG A N 1
ATOM 822 C CA . ARG A 1 101 ? 8.913 7.426 -12.204 1.00 93.44 101 ARG A CA 1
ATOM 823 C C . ARG A 1 101 ? 7.451 7.111 -11.909 1.00 93.44 101 ARG A C 1
ATOM 825 O O . ARG A 1 101 ? 6.578 7.916 -12.208 1.00 93.44 101 ARG A O 1
ATOM 832 N N . PHE A 1 102 ? 7.189 5.946 -11.319 1.00 91.88 102 PHE A N 1
ATOM 833 C CA . PHE A 1 102 ? 5.856 5.605 -10.840 1.00 91.88 102 PHE A CA 1
ATOM 834 C C . PHE A 1 102 ? 5.363 6.650 -9.824 1.00 91.88 102 PHE A C 1
ATOM 836 O O . PHE A 1 102 ? 4.261 7.169 -9.973 1.00 91.88 102 PHE A O 1
ATOM 843 N N . GLU A 1 103 ? 6.188 7.017 -8.840 1.00 91.12 103 GLU A N 1
ATOM 844 C CA . GLU A 1 103 ? 5.815 7.998 -7.812 1.00 91.12 103 GLU A CA 1
ATOM 845 C C . GLU A 1 103 ? 5.650 9.424 -8.350 1.00 91.12 103 GLU A C 1
ATOM 847 O O . GLU A 1 103 ? 4.794 10.162 -7.868 1.00 91.12 103 GLU A O 1
ATOM 852 N N . GLU A 1 104 ? 6.416 9.806 -9.374 1.00 89.62 104 GLU A N 1
ATOM 853 C CA . GLU A 1 104 ? 6.261 11.091 -10.071 1.00 89.62 104 GLU A CA 1
ATOM 854 C C . GLU A 1 104 ? 4.891 11.228 -10.758 1.00 89.62 104 GLU A C 1
ATOM 856 O O . GLU A 1 104 ? 4.371 12.336 -10.861 1.00 89.62 104 GLU A O 1
ATOM 861 N N . ILE A 1 105 ? 4.302 10.117 -11.217 1.00 86.69 105 ILE A N 1
ATOM 862 C CA . ILE A 1 105 ? 3.033 10.105 -11.962 1.00 86.69 105 ILE A CA 1
ATOM 863 C C . ILE A 1 105 ? 1.838 9.868 -11.034 1.00 86.69 105 ILE A C 1
ATOM 865 O O . ILE A 1 105 ? 0.847 10.590 -11.105 1.00 86.69 105 ILE A O 1
ATOM 869 N N . TYR A 1 106 ? 1.916 8.855 -10.170 1.00 86.94 106 TYR A N 1
ATOM 870 C CA . TYR A 1 106 ? 0.785 8.399 -9.353 1.00 86.94 106 TYR A CA 1
ATOM 871 C C . TYR A 1 106 ? 0.814 8.925 -7.914 1.00 86.94 106 TYR A C 1
ATOM 873 O O . TYR A 1 106 ? -0.145 8.725 -7.166 1.00 86.94 106 TYR A O 1
ATOM 881 N N . GLY A 1 107 ? 1.898 9.592 -7.515 1.00 89.31 107 GLY A N 1
ATOM 882 C CA . GLY A 1 107 ? 2.130 10.025 -6.144 1.00 89.31 107 GLY A CA 1
ATOM 883 C C . GLY A 1 107 ? 2.855 8.978 -5.287 1.00 89.31 107 GLY A C 1
ATOM 884 O O . GLY A 1 107 ? 3.254 7.915 -5.769 1.00 89.31 107 GLY A O 1
ATOM 885 N N . PRO A 1 108 ? 3.066 9.277 -3.993 1.00 93.19 108 PRO A N 1
ATOM 886 C CA . PRO A 1 108 ? 3.867 8.439 -3.107 1.00 93.19 108 PRO A CA 1
ATOM 887 C C . PRO A 1 108 ? 3.268 7.040 -2.960 1.00 93.19 108 PRO A C 1
ATOM 889 O O . PRO A 1 108 ? 2.062 6.876 -2.807 1.00 93.19 108 PRO A O 1
ATOM 892 N N . THR A 1 109 ? 4.121 6.018 -2.934 1.00 93.88 109 THR A N 1
ATOM 893 C CA . THR A 1 109 ? 3.674 4.613 -2.834 1.00 93.88 109 THR A CA 1
ATOM 894 C C . THR A 1 109 ? 3.519 4.116 -1.394 1.00 93.88 109 THR A C 1
ATOM 896 O O . THR A 1 109 ? 2.961 3.045 -1.159 1.00 93.88 109 THR A O 1
ATOM 899 N N . ASN A 1 110 ? 3.971 4.917 -0.427 1.00 97.00 110 ASN A N 1
ATOM 900 C CA . ASN A 1 110 ? 3.627 4.820 0.987 1.00 97.00 110 ASN A CA 1
ATOM 901 C C . ASN A 1 110 ? 2.878 6.097 1.372 1.00 97.00 110 ASN A C 1
ATOM 903 O O . ASN A 1 110 ? 3.454 7.184 1.339 1.00 97.00 110 ASN A O 1
ATOM 907 N N . PHE A 1 111 ? 1.601 5.987 1.718 1.00 96.88 111 PHE A N 1
ATOM 908 C CA . PHE A 1 111 ? 0.778 7.153 2.028 1.00 96.88 111 PHE A CA 1
ATOM 909 C C . PHE A 1 111 ? -0.331 6.808 3.010 1.00 96.88 111 PHE A C 1
ATOM 911 O O . PHE A 1 111 ? -0.679 5.645 3.217 1.00 96.88 111 PHE A O 1
ATOM 918 N N . PHE A 1 112 ? -0.896 7.837 3.631 1.00 97.81 112 PHE A N 1
ATOM 919 C CA . PHE A 1 112 ? -2.086 7.690 4.447 1.00 97.81 112 PHE A CA 1
ATOM 920 C C . PHE A 1 112 ? -2.979 8.914 4.310 1.00 97.81 112 PHE A C 1
ATOM 922 O O . PHE A 1 112 ? -2.522 10.002 3.962 1.00 97.81 112 PHE A O 1
ATOM 929 N N . PHE A 1 113 ? -4.253 8.738 4.624 1.00 94.75 113 PHE A N 1
ATOM 930 C CA . PHE A 1 113 ? -5.180 9.844 4.792 1.00 94.75 113 PHE A CA 1
ATOM 931 C C . PHE A 1 113 ? -6.222 9.511 5.856 1.00 94.75 113 PHE A C 1
ATOM 933 O O . PHE A 1 113 ? -6.486 8.349 6.180 1.00 94.75 113 PHE A O 1
ATOM 940 N N . LEU A 1 114 ? -6.811 10.566 6.409 1.00 92.12 114 LEU A N 1
ATOM 941 C CA . LEU A 1 114 ? -7.902 10.477 7.365 1.00 92.12 114 LEU A CA 1
ATOM 942 C C . LEU A 1 114 ? -9.199 10.879 6.676 1.00 92.12 114 LEU A C 1
ATOM 944 O O . LEU A 1 114 ? -9.271 11.924 6.033 1.00 92.12 114 LEU A O 1
ATOM 948 N N . TYR A 1 115 ? -10.244 10.078 6.849 1.00 91.12 115 TYR A N 1
ATOM 949 C CA . TYR A 1 115 ? -11.571 10.416 6.349 1.00 91.12 115 TYR A CA 1
ATOM 950 C C . TYR A 1 115 ? -12.640 9.966 7.338 1.00 91.12 115 TYR A C 1
ATOM 952 O O . TYR A 1 115 ? -12.722 8.791 7.686 1.00 91.12 115 TYR A O 1
ATOM 960 N N . LYS A 1 116 ? -13.457 10.912 7.821 1.00 93.50 116 LYS A N 1
ATOM 961 C CA . LYS A 1 116 ? -14.554 10.663 8.781 1.00 93.50 116 LYS A CA 1
ATOM 962 C C . LYS A 1 116 ? -14.135 9.813 9.998 1.00 93.50 116 LYS A C 1
ATOM 964 O O . LYS A 1 116 ? -14.845 8.891 10.395 1.00 93.50 116 LYS A O 1
ATOM 969 N N . SER A 1 117 ? -12.980 10.140 10.587 1.00 94.31 117 SER A N 1
ATOM 970 C CA . SER A 1 117 ? -12.369 9.422 11.723 1.00 94.31 117 SER A CA 1
ATOM 971 C C . SER A 1 117 ? -11.902 7.992 11.422 1.00 94.31 117 SER A C 1
ATOM 973 O O . SER A 1 117 ? -11.717 7.212 12.352 1.00 94.31 117 SER A O 1
ATOM 975 N N . TYR A 1 118 ? -11.699 7.633 10.157 1.00 96.00 118 TYR A N 1
ATOM 976 C CA . TYR A 1 118 ? -11.038 6.393 9.757 1.00 96.00 118 TYR A CA 1
ATOM 977 C C . TYR A 1 118 ? -9.667 6.689 9.158 1.00 96.00 118 TYR A C 1
ATOM 979 O O . TYR A 1 118 ? -9.486 7.702 8.477 1.00 96.00 118 TYR A O 1
ATOM 987 N N . LEU A 1 119 ? -8.725 5.788 9.415 1.00 97.50 119 LEU A N 1
ATOM 988 C CA . LEU A 1 119 ? -7.366 5.828 8.895 1.00 97.50 119 LEU A CA 1
ATOM 989 C C . LEU A 1 119 ? -7.252 4.901 7.687 1.00 97.50 119 LEU A C 1
ATOM 991 O O . LEU A 1 119 ? -7.551 3.715 7.791 1.00 97.50 119 LEU A O 1
ATOM 995 N N . PHE A 1 120 ? -6.800 5.432 6.559 1.00 96.62 120 PHE A N 1
ATOM 996 C CA . PHE A 1 120 ? -6.527 4.669 5.344 1.00 96.62 120 PHE A CA 1
ATOM 997 C C . PHE A 1 120 ? -5.032 4.741 5.062 1.00 96.62 120 PHE A C 1
ATOM 999 O O . PHE A 1 120 ? -4.470 5.833 5.079 1.00 96.62 120 PHE A O 1
ATOM 1006 N N . ILE A 1 121 ? -4.390 3.598 4.834 1.00 98.38 121 ILE A N 1
ATOM 1007 C CA . ILE A 1 121 ? -2.940 3.489 4.643 1.00 98.38 121 ILE A CA 1
ATOM 1008 C C . ILE A 1 121 ? -2.670 2.669 3.382 1.00 98.38 121 ILE A C 1
ATOM 1010 O O . ILE A 1 121 ? -3.045 1.500 3.317 1.00 98.38 121 ILE A O 1
ATOM 1014 N N . GLY A 1 122 ? -2.001 3.262 2.397 1.00 96.50 122 GLY A N 1
ATOM 1015 C CA . GLY A 1 122 ? -1.447 2.559 1.243 1.00 96.50 122 GLY A CA 1
ATOM 1016 C C . GLY A 1 122 ? 0.020 2.214 1.485 1.00 96.50 122 GLY A C 1
ATOM 1017 O O . GLY A 1 122 ? 0.796 3.076 1.901 1.00 96.50 122 GLY A O 1
ATOM 1018 N N . LEU A 1 123 ? 0.394 0.954 1.256 1.00 97.75 123 LEU A N 1
ATOM 1019 C CA . LEU A 1 123 ? 1.746 0.450 1.496 1.00 97.75 123 LEU A CA 1
ATOM 1020 C C . LEU A 1 123 ? 2.381 -0.102 0.221 1.00 97.75 123 LEU A C 1
ATOM 1022 O O . LEU A 1 123 ? 1.819 -0.970 -0.454 1.00 97.75 123 LEU A O 1
ATOM 1026 N N . ARG A 1 124 ? 3.626 0.307 -0.022 1.00 95.56 124 ARG A N 1
ATOM 1027 C CA . ARG A 1 124 ? 4.505 -0.286 -1.027 1.00 95.56 124 ARG A CA 1
ATOM 1028 C C . ARG A 1 124 ? 5.033 -1.624 -0.526 1.00 95.56 124 ARG A C 1
ATOM 1030 O O . ARG A 1 124 ? 5.940 -1.667 0.305 1.00 95.56 124 ARG A O 1
ATOM 1037 N N . VAL A 1 125 ? 4.509 -2.718 -1.072 1.00 94.56 125 VAL A N 1
ATOM 1038 C CA . VAL A 1 125 ? 5.015 -4.072 -0.813 1.00 94.56 125 VAL A CA 1
ATOM 1039 C C . VAL A 1 125 ? 5.329 -4.758 -2.133 1.00 94.56 125 VAL A C 1
ATOM 1041 O O . VAL A 1 125 ? 4.436 -5.083 -2.910 1.00 94.56 125 VAL A O 1
ATOM 1044 N N . LEU A 1 126 ? 6.624 -4.963 -2.367 1.00 93.00 126 LEU A N 1
ATOM 1045 C CA . LEU A 1 126 ? 7.203 -5.460 -3.612 1.00 93.00 126 LEU A CA 1
ATOM 1046 C C . LEU A 1 126 ? 8.133 -6.650 -3.315 1.00 93.00 126 LEU A C 1
ATOM 1048 O O . LEU A 1 126 ? 8.645 -6.766 -2.196 1.00 93.00 126 LEU A O 1
ATOM 1052 N N . PRO A 1 127 ? 8.358 -7.558 -4.281 1.00 90.38 127 PRO A N 1
ATOM 1053 C CA . PRO A 1 127 ? 9.283 -8.668 -4.101 1.00 90.38 127 PRO A CA 1
ATOM 1054 C C . PRO A 1 127 ? 10.739 -8.186 -4.086 1.00 90.38 127 PRO A C 1
ATOM 1056 O O . PRO A 1 127 ? 11.039 -7.021 -4.339 1.00 90.38 127 PRO A O 1
ATOM 1059 N N . ALA A 1 128 ? 11.671 -9.105 -3.821 1.00 86.19 128 ALA A N 1
ATOM 1060 C CA . ALA A 1 128 ? 13.093 -8.821 -3.990 1.00 86.19 128 ALA A CA 1
ATOM 1061 C C . ALA A 1 128 ? 13.377 -8.259 -5.406 1.00 86.19 128 ALA A C 1
ATOM 1063 O O . ALA A 1 128 ? 12.759 -8.721 -6.367 1.00 86.19 128 ALA A O 1
ATOM 1064 N N . PRO A 1 129 ? 14.298 -7.287 -5.545 1.00 89.38 129 PRO A N 1
ATOM 1065 C CA . PRO A 1 129 ? 15.278 -6.847 -4.546 1.00 89.38 129 PRO A CA 1
ATOM 1066 C C . PRO A 1 129 ? 14.804 -5.731 -3.594 1.00 89.38 129 PRO A C 1
ATOM 1068 O O . PRO A 1 129 ? 15.604 -5.265 -2.786 1.00 89.38 129 PRO A O 1
ATOM 1071 N N . PHE A 1 130 ? 13.541 -5.301 -3.648 1.00 90.50 130 PHE A N 1
ATOM 1072 C CA . PHE A 1 130 ? 13.059 -4.180 -2.836 1.00 90.50 130 PHE A CA 1
ATOM 1073 C C . PHE A 1 130 ? 13.066 -4.501 -1.329 1.00 90.50 130 PHE A C 1
ATOM 1075 O O . PHE A 1 130 ? 12.665 -5.587 -0.901 1.00 90.50 130 PHE A O 1
ATOM 1082 N N . SER A 1 131 ? 13.532 -3.543 -0.519 1.00 91.25 131 SER A N 1
ATOM 1083 C CA . SER A 1 131 ? 13.448 -3.602 0.945 1.00 91.25 131 SER A CA 1
ATOM 1084 C C . SER A 1 131 ? 12.083 -3.112 1.425 1.00 91.25 131 SER A C 1
ATOM 1086 O O . SER A 1 131 ? 11.488 -2.218 0.825 1.00 91.25 131 SER A O 1
ATOM 1088 N N . SER A 1 132 ? 11.601 -3.672 2.534 1.00 94.50 132 SER A N 1
ATOM 1089 C CA . SER A 1 132 ? 10.371 -3.229 3.202 1.00 94.50 132 SER A CA 1
ATOM 1090 C C . SER A 1 132 ? 10.630 -2.358 4.434 1.00 94.50 132 SER A C 1
ATOM 1092 O O . SER A 1 132 ? 9.681 -1.999 5.120 1.00 94.50 132 SER A O 1
ATOM 1094 N N . GLU A 1 133 ? 11.884 -2.022 4.744 1.00 96.00 133 GLU A N 1
ATOM 1095 C CA . GLU A 1 133 ? 12.246 -1.281 5.964 1.00 96.00 133 GLU A CA 1
ATOM 1096 C C . GLU A 1 133 ? 11.624 0.115 6.022 1.00 96.00 133 GLU A C 1
ATOM 1098 O O . GLU A 1 133 ? 11.007 0.466 7.026 1.00 96.00 133 GLU A O 1
ATOM 1103 N N . GLU A 1 134 ? 11.715 0.879 4.931 1.00 96.00 134 GLU A N 1
ATOM 1104 C CA . GLU A 1 134 ? 11.098 2.206 4.833 1.00 96.00 134 GLU A CA 1
ATOM 1105 C C . GLU A 1 134 ? 9.576 2.124 5.016 1.00 96.00 134 GLU A C 1
ATOM 1107 O O . GLU A 1 134 ? 8.997 2.877 5.796 1.00 96.00 134 GLU A O 1
ATOM 1112 N N . THR A 1 135 ? 8.932 1.152 4.363 1.00 97.94 135 THR A N 1
ATOM 1113 C CA . THR A 1 135 ? 7.484 0.927 4.467 1.00 97.94 135 THR A CA 1
ATOM 1114 C C . THR A 1 135 ? 7.067 0.494 5.875 1.00 97.94 135 THR A C 1
ATOM 1116 O O . THR A 1 135 ? 6.040 0.950 6.372 1.00 97.94 135 THR A O 1
ATOM 1119 N N . LEU A 1 136 ? 7.852 -0.354 6.547 1.00 98.50 136 LEU A N 1
ATOM 1120 C CA . LEU A 1 136 ? 7.602 -0.760 7.934 1.00 98.50 136 LEU A CA 1
ATOM 1121 C C . LEU A 1 136 ? 7.738 0.424 8.898 1.00 98.50 136 LEU A C 1
ATOM 1123 O O . LEU A 1 136 ? 6.876 0.607 9.754 1.00 98.50 136 LEU A O 1
ATOM 1127 N N . SER A 1 137 ? 8.775 1.250 8.731 1.00 98.31 137 SER A N 1
ATOM 1128 C CA . SER A 1 137 ? 8.974 2.459 9.537 1.00 98.31 137 SER A CA 1
ATOM 1129 C C . SER A 1 137 ? 7.841 3.467 9.327 1.00 98.31 137 SER A C 1
ATOM 1131 O O . SER A 1 137 ? 7.280 3.990 10.293 1.00 98.31 137 SER A O 1
ATOM 1133 N N . PHE A 1 138 ? 7.440 3.681 8.071 1.00 98.56 138 PHE A N 1
ATOM 1134 C CA . PHE A 1 138 ? 6.288 4.504 7.715 1.00 98.56 138 PHE A CA 1
ATOM 1135 C C . PHE A 1 138 ? 4.996 3.990 8.365 1.00 98.56 138 PHE A C 1
ATOM 1137 O O . PHE A 1 138 ? 4.258 4.770 8.973 1.00 98.56 138 PHE A O 1
ATOM 1144 N N . LEU A 1 139 ? 4.735 2.684 8.274 1.00 98.75 139 LEU A N 1
ATOM 1145 C CA . LEU A 1 139 ? 3.552 2.048 8.846 1.00 98.75 139 LEU A CA 1
ATOM 1146 C C . LEU A 1 139 ? 3.504 2.213 10.368 1.00 98.75 139 LEU A C 1
ATOM 1148 O O . LEU A 1 139 ? 2.490 2.670 10.896 1.00 98.75 139 LEU A O 1
ATOM 1152 N N . GLU A 1 140 ? 4.584 1.869 11.073 1.00 98.75 140 GLU A N 1
ATOM 1153 C CA . GLU A 1 140 ? 4.640 1.958 12.536 1.00 98.75 140 GLU A CA 1
ATOM 1154 C C . GLU A 1 140 ? 4.454 3.401 13.009 1.00 98.75 140 GLU A C 1
ATOM 1156 O O . GLU A 1 140 ? 3.624 3.657 13.883 1.00 98.75 140 GLU A O 1
ATOM 1161 N N . LYS A 1 141 ? 5.134 4.365 12.375 1.00 98.50 141 LYS A N 1
ATOM 1162 C CA . LYS A 1 141 ? 4.976 5.793 12.683 1.00 98.50 141 LYS A CA 1
ATOM 1163 C C . LYS A 1 141 ? 3.537 6.266 12.463 1.00 98.50 141 LYS A C 1
ATOM 1165 O O . LYS A 1 141 ? 2.980 6.951 13.318 1.00 98.50 141 LYS A O 1
ATOM 1170 N N . THR A 1 142 ? 2.925 5.888 11.343 1.00 98.50 142 THR A N 1
ATOM 1171 C CA . THR A 1 142 ? 1.549 6.282 10.999 1.00 98.50 142 THR A CA 1
ATOM 1172 C C . THR A 1 142 ? 0.543 5.709 11.996 1.00 98.50 142 THR A C 1
ATOM 1174 O O . THR A 1 142 ? -0.317 6.432 12.506 1.00 98.50 142 THR A O 1
ATOM 1177 N N . LEU A 1 143 ? 0.665 4.421 12.328 1.00 98.56 143 LEU A N 1
ATOM 1178 C CA . LEU A 1 143 ? -0.199 3.765 13.307 1.00 98.56 143 LEU A CA 1
ATOM 1179 C C . LEU A 1 143 ? -0.017 4.363 14.704 1.00 98.56 143 LEU A C 1
ATOM 1181 O O . LEU A 1 143 ? -1.010 4.664 15.365 1.00 98.56 143 LEU A O 1
ATOM 1185 N N . LEU A 1 144 ? 1.223 4.600 15.135 1.00 98.31 144 LEU A N 1
ATOM 1186 C CA . LEU A 1 144 ? 1.522 5.208 16.430 1.00 98.31 144 LEU A CA 1
ATOM 1187 C C . LEU A 1 144 ? 0.853 6.579 16.594 1.00 98.31 144 LEU A C 1
ATOM 1189 O O . LEU A 1 144 ? 0.278 6.848 17.648 1.00 98.31 144 LEU A O 1
ATOM 1193 N N . LEU A 1 145 ? 0.910 7.420 15.559 1.00 97.56 145 LEU A N 1
ATOM 1194 C CA . LEU A 1 145 ? 0.391 8.788 15.604 1.00 97.56 145 LEU A CA 1
ATOM 1195 C C . LEU A 1 145 ? -1.135 8.862 15.478 1.00 97.56 145 LEU A C 1
ATOM 1197 O O . LEU A 1 145 ? -1.761 9.684 16.145 1.00 97.56 145 LEU A O 1
ATOM 1201 N N . HIS A 1 146 ? -1.745 8.027 14.633 1.00 97.25 146 HIS A N 1
ATOM 1202 C CA . HIS A 1 146 ? -3.136 8.234 14.212 1.00 97.25 146 HIS A CA 1
ATOM 1203 C C . HIS A 1 146 ? -4.112 7.156 14.679 1.00 97.25 146 HIS A C 1
ATOM 1205 O O . HIS A 1 146 ? -5.306 7.426 14.808 1.00 97.25 146 HIS A O 1
ATOM 1211 N N . ARG A 1 147 ? -3.660 5.928 14.954 1.00 97.25 147 ARG A N 1
ATOM 1212 C CA . ARG A 1 147 ? -4.581 4.802 15.174 1.00 97.25 147 ARG A CA 1
ATOM 1213 C C . ARG A 1 147 ? -5.498 5.001 16.378 1.00 97.25 147 ARG A C 1
ATOM 1215 O O . ARG A 1 147 ? -6.677 4.661 16.284 1.00 97.25 147 ARG A O 1
ATOM 1222 N N . LYS A 1 148 ? -4.972 5.528 17.491 1.00 96.38 148 LYS A N 1
ATOM 1223 C CA . LYS A 1 148 ? -5.715 5.677 18.758 1.00 96.38 148 LYS A CA 1
ATOM 1224 C C . LYS A 1 148 ? -6.887 6.658 18.665 1.00 96.38 148 LYS A C 1
ATOM 1226 O O . LYS A 1 148 ? -7.854 6.496 19.398 1.00 96.38 148 LYS A O 1
ATOM 1231 N N . SER A 1 149 ? -6.815 7.653 17.779 1.00 96.00 149 SER A N 1
ATOM 1232 C CA . SER A 1 149 ? -7.874 8.654 17.579 1.00 96.00 149 SER A CA 1
ATOM 1233 C C . SER A 1 149 ? -8.881 8.271 16.486 1.00 96.00 149 SER A C 1
ATOM 1235 O O . SER A 1 149 ? -9.847 8.999 16.254 1.00 96.00 149 SER A O 1
ATOM 1237 N N . CYS A 1 150 ? -8.680 7.132 15.818 1.00 96.94 150 CYS A N 1
ATOM 1238 C CA . CYS A 1 150 ? -9.528 6.674 14.723 1.00 96.94 150 CYS A CA 1
ATOM 1239 C C . CYS A 1 150 ? -10.496 5.569 15.163 1.00 96.94 150 CYS A C 1
ATOM 1241 O O . CYS A 1 150 ? -10.151 4.677 15.939 1.00 96.94 150 CYS A O 1
ATOM 1243 N N . LYS A 1 151 ? -11.700 5.587 14.585 1.00 97.50 151 LYS A N 1
ATOM 1244 C CA . LYS A 1 151 ? -12.733 4.552 14.743 1.00 97.50 151 LYS A CA 1
ATOM 1245 C C . LYS A 1 151 ? -12.329 3.221 14.112 1.00 97.50 151 LYS A C 1
ATOM 1247 O O . LYS A 1 151 ? -12.787 2.181 14.563 1.00 97.50 151 LYS A O 1
ATOM 1252 N N . GLY A 1 152 ? -11.471 3.261 13.096 1.00 96.44 152 GLY A N 1
ATOM 1253 C CA . GLY A 1 152 ? -10.891 2.074 12.482 1.00 96.44 152 GLY A CA 1
ATOM 1254 C C . GLY A 1 152 ? -9.768 2.415 11.509 1.00 96.44 152 GLY A C 1
ATOM 1255 O O . GLY A 1 152 ? -9.592 3.581 11.138 1.00 96.44 152 GLY A O 1
ATOM 1256 N N . ALA A 1 153 ? -9.017 1.394 11.11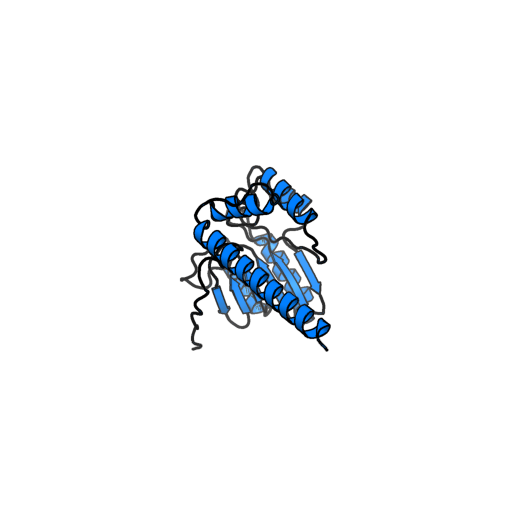0 1.00 98.25 153 ALA A N 1
ATOM 1257 C CA . ALA A 1 153 ? -7.899 1.482 10.184 1.00 98.25 153 ALA A CA 1
ATOM 1258 C C . ALA A 1 153 ? -8.004 0.451 9.049 1.00 98.25 153 ALA A C 1
ATOM 1260 O O . ALA A 1 153 ? -8.193 -0.746 9.280 1.00 98.25 153 ALA A O 1
ATOM 1261 N N . PHE A 1 154 ? -7.823 0.936 7.824 1.00 98.38 154 PHE A N 1
ATOM 1262 C CA . PHE A 1 154 ? -7.772 0.168 6.588 1.00 98.38 154 PHE A CA 1
ATOM 1263 C C . PHE A 1 154 ? -6.370 0.269 5.999 1.00 98.38 154 PHE A C 1
ATOM 1265 O O . PHE A 1 154 ? -5.868 1.365 5.751 1.00 98.38 154 PHE A O 1
ATOM 1272 N N . VAL A 1 155 ? -5.750 -0.874 5.753 1.00 98.56 155 VAL A N 1
ATOM 1273 C CA . VAL A 1 155 ? -4.447 -0.985 5.106 1.00 98.56 155 VAL A CA 1
ATOM 1274 C C . VAL A 1 155 ? -4.634 -1.631 3.742 1.00 98.56 155 VAL A C 1
ATOM 1276 O O . VAL A 1 155 ? -5.311 -2.650 3.623 1.00 98.56 155 VAL A O 1
ATOM 1279 N N . PHE A 1 156 ? -4.008 -1.063 2.721 1.00 97.06 156 PHE A N 1
ATOM 1280 C CA . PHE A 1 156 ? -4.015 -1.564 1.354 1.00 97.06 156 PHE A CA 1
ATOM 1281 C C . PHE A 1 156 ? -2.584 -1.882 0.933 1.00 97.06 156 PHE A C 1
ATOM 1283 O O . PHE A 1 156 ? -1.686 -1.053 1.084 1.00 97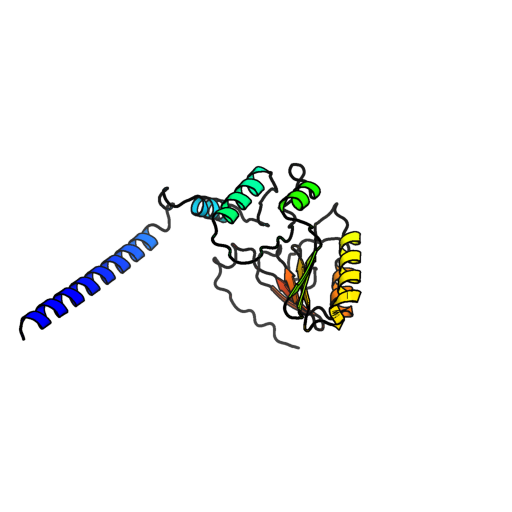.06 156 PHE A O 1
ATOM 1290 N N . MET A 1 157 ? -2.365 -3.080 0.403 1.00 95.12 157 MET A N 1
ATOM 1291 C CA . MET A 1 157 ? -1.060 -3.520 -0.097 1.00 95.12 157 MET A CA 1
ATOM 1292 C C . MET A 1 157 ? -1.250 -4.518 -1.232 1.00 95.12 157 MET A C 1
ATOM 1294 O O . MET A 1 157 ? -2.189 -5.300 -1.203 1.00 95.12 157 MET A O 1
ATOM 1298 N N . HIS A 1 158 ? -0.379 -4.534 -2.238 1.00 93.12 158 HIS A N 1
ATOM 1299 C CA . HIS A 1 158 ? -0.583 -5.441 -3.369 1.00 93.12 158 HIS A CA 1
ATOM 1300 C C . HIS A 1 158 ? -0.363 -6.913 -2.980 1.00 93.12 158 HIS A C 1
ATOM 1302 O O . HIS A 1 158 ? -1.261 -7.739 -3.139 1.00 93.12 158 HIS A O 1
ATOM 1308 N N . ILE A 1 159 ? 0.808 -7.233 -2.421 1.00 92.75 159 ILE A N 1
ATOM 1309 C CA . ILE A 1 159 ? 1.191 -8.608 -2.072 1.00 92.75 159 ILE A CA 1
ATOM 1310 C C . ILE A 1 159 ? 0.729 -8.931 -0.646 1.00 92.75 159 ILE A C 1
ATOM 1312 O O . ILE A 1 159 ? 1.184 -8.273 0.287 1.00 92.75 159 ILE A O 1
ATOM 1316 N N . PRO A 1 160 ? -0.126 -9.944 -0.422 1.00 92.19 160 PRO A N 1
ATOM 1317 C CA . PRO A 1 160 ? -0.588 -10.300 0.916 1.00 92.19 160 PRO A CA 1
ATOM 1318 C C . PRO A 1 160 ? 0.500 -10.997 1.753 1.00 92.19 160 PRO A C 1
ATOM 1320 O O . PRO A 1 160 ? 1.293 -11.777 1.219 1.00 92.19 160 PRO A O 1
ATOM 1323 N N . PRO A 1 161 ? 0.509 -10.811 3.088 1.00 92.62 161 PRO A N 1
ATOM 1324 C CA . PRO A 1 161 ? 1.354 -11.611 3.969 1.00 92.62 161 PRO A CA 1
ATOM 1325 C C . PRO A 1 161 ? 0.942 -13.102 3.930 1.00 92.62 161 PRO A C 1
ATOM 1327 O O . PRO A 1 161 ? -0.247 -13.411 3.791 1.00 92.62 161 PRO A O 1
ATOM 1330 N N . PRO A 1 162 ? 1.885 -14.054 4.084 1.00 90.88 162 PRO A N 1
ATOM 1331 C CA . PRO A 1 162 ? 1.641 -15.490 3.923 1.00 90.88 162 PRO A CA 1
ATOM 1332 C C . PRO A 1 162 ? 0.958 -16.115 5.154 1.00 90.88 162 PRO A C 1
ATOM 1334 O O . PRO A 1 162 ? 1.523 -16.957 5.848 1.00 90.88 162 PRO A O 1
ATOM 1337 N N . LEU A 1 163 ? -0.277 -15.697 5.439 1.00 87.38 163 LEU A N 1
ATOM 1338 C CA . LEU A 1 163 ? -1.020 -16.068 6.651 1.00 87.38 163 LEU A CA 1
ATOM 1339 C C . LEU A 1 163 ? -1.647 -17.463 6.615 1.00 87.38 163 LEU A C 1
ATOM 1341 O O . LEU A 1 163 ? -1.862 -18.075 7.659 1.00 87.38 163 LEU A O 1
ATOM 1345 N N . TYR A 1 164 ? -1.971 -17.961 5.425 1.00 83.44 164 TYR A N 1
ATOM 1346 C CA . TYR A 1 164 ? -2.618 -19.253 5.244 1.00 83.44 164 TYR A CA 1
ATOM 1347 C C . TYR A 1 164 ? -1.886 -20.062 4.180 1.00 83.44 164 TYR A C 1
ATOM 1349 O O . TYR A 1 164 ? -1.719 -19.609 3.052 1.00 83.44 164 TYR A O 1
ATOM 1357 N N . LYS A 1 165 ? -1.495 -21.296 4.519 1.00 79.88 165 LYS A N 1
ATOM 1358 C CA . LYS A 1 165 ? -0.727 -22.178 3.621 1.00 79.88 165 LYS A CA 1
ATOM 1359 C C . LYS A 1 165 ? -1.457 -22.516 2.314 1.00 79.88 165 LYS A C 1
ATOM 1361 O O . LYS A 1 165 ? -0.805 -22.831 1.326 1.00 79.88 165 LYS A O 1
ATOM 1366 N N . GLY A 1 166 ? -2.792 -22.464 2.294 1.00 78.56 166 GLY A N 1
ATOM 1367 C CA . GLY A 1 166 ? -3.575 -22.678 1.071 1.00 78.56 166 GLY A CA 1
ATOM 1368 C C . GLY A 1 166 ? -3.612 -21.463 0.136 1.00 78.56 166 GLY A C 1
ATOM 1369 O O . GLY A 1 166 ? -4.065 -21.579 -1.005 1.00 78.56 166 GLY A O 1
ATOM 1370 N N . TRP A 1 167 ? -3.118 -20.304 0.580 1.00 80.88 167 TRP A N 1
ATOM 1371 C CA . TRP A 1 167 ? -2.905 -19.157 -0.288 1.00 80.88 167 TRP A CA 1
ATOM 1372 C C . TRP A 1 167 ? -1.530 -19.257 -0.952 1.00 80.88 167 TRP A C 1
ATOM 1374 O O . TRP A 1 167 ? -0.489 -19.152 -0.310 1.00 80.88 167 TRP A O 1
ATOM 1384 N N . LYS A 1 168 ? -1.529 -19.467 -2.268 1.00 81.94 168 LYS A N 1
ATOM 1385 C CA . LYS A 1 168 ? -0.343 -19.373 -3.124 1.00 81.94 168 LYS A CA 1
ATOM 1386 C C . LYS A 1 168 ? -0.011 -17.902 -3.361 1.00 81.94 168 LYS A C 1
ATOM 1388 O O . LYS A 1 168 ? -0.411 -17.345 -4.375 1.00 81.94 168 LYS A O 1
ATOM 1393 N N . VAL A 1 169 ? 0.654 -17.284 -2.392 1.00 83.94 169 VAL A N 1
ATOM 1394 C CA . VAL A 1 169 ? 0.999 -15.857 -2.416 1.00 83.94 169 VAL A CA 1
ATOM 1395 C C . VAL A 1 169 ? 2.493 -15.663 -2.576 1.00 83.94 169 VAL A C 1
ATOM 1397 O O . VAL A 1 169 ? 3.293 -16.503 -2.143 1.00 83.94 169 VAL A O 1
ATOM 1400 N N . ARG A 1 170 ? 2.882 -14.548 -3.191 1.00 87.50 170 ARG A N 1
ATOM 1401 C CA . ARG A 1 170 ? 4.288 -14.183 -3.318 1.00 87.50 170 ARG A CA 1
ATOM 1402 C C . ARG A 1 170 ? 4.889 -13.880 -1.945 1.00 87.50 170 ARG A C 1
ATOM 1404 O O . ARG A 1 170 ? 4.253 -13.294 -1.075 1.00 87.50 170 ARG A O 1
ATOM 1411 N N . ARG A 1 171 ? 6.147 -14.280 -1.744 1.00 87.75 171 ARG A N 1
ATOM 1412 C CA . ARG A 1 171 ? 6.896 -13.937 -0.527 1.00 87.75 171 ARG A CA 1
ATOM 1413 C C . ARG A 1 171 ? 7.604 -12.598 -0.702 1.00 87.75 171 ARG A C 1
ATOM 1415 O O . ARG A 1 171 ? 8.143 -12.310 -1.767 1.00 87.75 171 ARG A O 1
ATOM 1422 N N . PHE A 1 172 ? 7.663 -11.833 0.379 1.00 91.44 172 PHE A N 1
ATOM 1423 C CA . PHE A 1 172 ? 8.427 -10.594 0.490 1.00 91.44 172 PHE A CA 1
ATOM 1424 C C . PHE A 1 172 ? 9.094 -10.528 1.871 1.00 91.44 172 PHE A C 1
ATOM 1426 O O . PHE A 1 172 ? 8.715 -11.258 2.795 1.00 91.44 172 PHE A O 1
ATOM 1433 N N . LYS A 1 173 ? 10.136 -9.703 2.009 1.00 90.25 173 LYS A N 1
ATOM 1434 C CA . LYS A 1 173 ? 10.889 -9.580 3.266 1.00 90.25 173 LYS A CA 1
ATOM 1435 C C . LYS A 1 173 ? 10.079 -8.797 4.304 1.00 90.25 173 LYS A C 1
ATOM 1437 O O . LYS A 1 173 ? 9.412 -7.830 3.974 1.00 90.25 173 LYS A O 1
ATOM 1442 N N . GLY A 1 174 ? 10.158 -9.199 5.573 1.00 91.69 174 GLY A N 1
ATOM 1443 C CA . GLY A 1 174 ? 9.515 -8.471 6.674 1.00 91.69 174 GLY A CA 1
ATOM 1444 C C . GLY A 1 174 ? 8.015 -8.732 6.855 1.00 91.69 174 GLY A C 1
ATOM 1445 O O . GLY A 1 174 ? 7.397 -8.050 7.666 1.00 91.69 174 GLY A O 1
ATOM 1446 N N . ALA A 1 175 ? 7.433 -9.720 6.164 1.00 94.50 175 ALA A N 1
ATOM 1447 C CA . ALA A 1 175 ? 6.011 -10.058 6.285 1.00 94.50 175 ALA A CA 1
ATOM 1448 C C . ALA A 1 175 ? 5.556 -10.287 7.741 1.00 94.50 175 ALA A C 1
ATOM 1450 O O . ALA A 1 175 ? 4.491 -9.811 8.124 1.00 94.50 175 ALA A O 1
ATOM 1451 N N . ASP A 1 176 ? 6.383 -10.937 8.565 1.00 95.44 176 ASP A N 1
ATOM 1452 C CA . ASP A 1 176 ? 6.072 -11.175 9.981 1.00 95.44 176 ASP A CA 1
ATOM 1453 C C . ASP A 1 176 ? 5.967 -9.870 10.781 1.00 95.44 176 ASP A C 1
ATOM 1455 O O . ASP A 1 176 ? 5.056 -9.726 11.591 1.00 95.44 176 ASP A O 1
ATOM 1459 N N . LYS A 1 177 ? 6.820 -8.879 10.485 1.00 97.44 177 LYS A N 1
ATOM 1460 C CA . LYS A 1 177 ? 6.769 -7.553 11.122 1.00 97.44 177 LYS A CA 1
ATOM 1461 C C . LYS A 1 177 ? 5.513 -6.776 10.733 1.00 97.44 177 LYS A C 1
ATOM 1463 O O . LYS A 1 177 ? 4.936 -6.098 11.574 1.00 97.44 177 LYS A O 1
ATOM 1468 N N . PHE A 1 178 ? 5.053 -6.885 9.483 1.00 97.88 178 PHE A N 1
A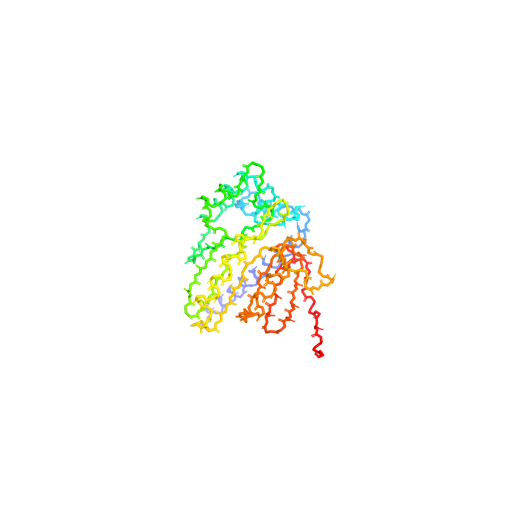TOM 1469 C CA . PHE A 1 178 ? 3.766 -6.298 9.091 1.00 97.88 178 PHE A CA 1
ATOM 1470 C C . PHE A 1 178 ? 2.625 -6.900 9.903 1.00 97.88 178 PHE A C 1
ATOM 1472 O O . PHE A 1 178 ? 1.817 -6.164 10.458 1.00 97.88 178 PHE A O 1
ATOM 1479 N N . ILE A 1 179 ? 2.582 -8.233 10.000 1.00 96.88 179 ILE A N 1
ATOM 1480 C CA . ILE A 1 179 ? 1.552 -8.929 10.774 1.00 96.88 179 ILE A CA 1
ATOM 1481 C C . ILE A 1 179 ? 1.603 -8.497 12.245 1.00 96.88 179 ILE A C 1
ATOM 1483 O O . ILE A 1 179 ? 0.566 -8.153 12.804 1.00 96.88 179 ILE A O 1
ATOM 1487 N N . GLU A 1 180 ? 2.796 -8.437 12.836 1.00 97.62 180 GLU A N 1
ATOM 1488 C CA . GLU A 1 180 ? 3.001 -7.973 14.208 1.00 97.62 180 GLU A CA 1
ATOM 1489 C C . GLU A 1 180 ? 2.469 -6.548 14.424 1.00 97.62 180 GLU A C 1
ATOM 1491 O O . GLU A 1 180 ? 1.746 -6.304 15.389 1.00 97.62 180 GLU A O 1
ATOM 1496 N N . LEU A 1 181 ? 2.776 -5.607 13.524 1.00 98.44 181 LEU A N 1
ATOM 1497 C CA . LEU A 1 181 ? 2.281 -4.230 13.612 1.00 98.44 181 LEU A CA 1
ATOM 1498 C C . LEU A 1 181 ? 0.757 -4.160 13.462 1.00 98.44 181 LEU A C 1
ATOM 1500 O O . LEU A 1 181 ? 0.103 -3.418 14.197 1.00 98.44 181 LEU A O 1
ATOM 1504 N N . PHE A 1 182 ? 0.177 -4.943 12.551 1.00 98.31 182 PHE A N 1
ATOM 1505 C CA . PHE A 1 182 ? -1.273 -5.002 12.375 1.00 98.31 182 PHE A CA 1
ATOM 1506 C C . PHE A 1 182 ? -1.978 -5.505 13.640 1.00 98.31 182 PHE A C 1
ATOM 1508 O O . PHE A 1 182 ? -2.976 -4.912 14.050 1.00 98.31 182 PHE A O 1
ATOM 1515 N N . GLU A 1 183 ? -1.430 -6.530 14.299 1.00 97.06 183 GLU A N 1
ATOM 1516 C CA . GLU A 1 183 ? -1.957 -7.053 15.564 1.00 97.06 183 GLU A CA 1
ATOM 1517 C C . GLU A 1 183 ? -1.753 -6.058 16.717 1.00 97.06 183 GLU A C 1
ATOM 1519 O O . GLU A 1 183 ? -2.710 -5.721 17.418 1.00 97.06 183 GLU A O 1
ATOM 1524 N N . ARG A 1 184 ? -0.534 -5.523 16.881 1.00 97.62 184 ARG A N 1
ATOM 1525 C CA . ARG A 1 184 ? -0.163 -4.598 17.966 1.00 97.62 184 ARG A CA 1
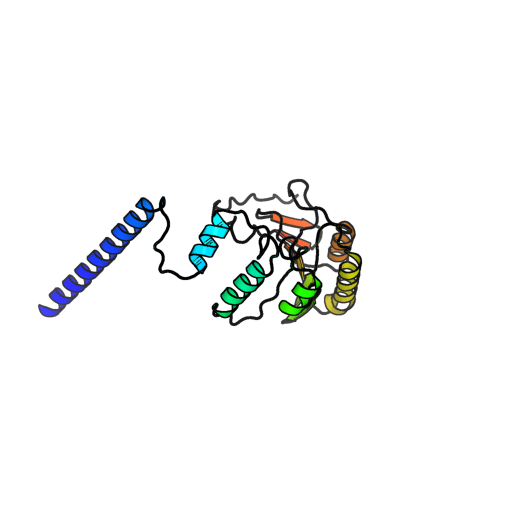ATOM 1526 C C . ARG A 1 184 ? -1.017 -3.331 17.968 1.00 97.62 184 ARG A C 1
ATOM 1528 O O . ARG A 1 184 ? -1.447 -2.881 19.026 1.00 97.62 184 ARG A O 1
ATOM 1535 N N . TYR A 1 185 ? -1.262 -2.758 16.792 1.00 98.12 185 TYR A N 1
ATOM 1536 C CA . TYR A 1 185 ? -2.050 -1.533 16.634 1.00 98.12 185 TYR A CA 1
ATOM 1537 C C . TYR A 1 185 ? -3.516 -1.804 16.273 1.00 98.12 185 TYR A C 1
ATOM 1539 O O . TYR A 1 185 ? -4.247 -0.868 15.962 1.00 98.12 185 TYR A O 1
ATOM 1547 N N . GLN A 1 186 ? -3.971 -3.059 16.324 1.00 97.19 186 GLN A N 1
ATOM 1548 C CA . GLN A 1 186 ? -5.366 -3.430 16.074 1.00 97.19 186 GLN A CA 1
ATOM 1549 C C . GLN A 1 186 ? -5.901 -2.844 14.755 1.00 97.19 186 GLN A C 1
ATOM 1551 O O . GLN A 1 186 ? -6.915 -2.139 14.730 1.00 97.19 186 GLN A O 1
ATOM 1556 N N . VAL A 1 187 ? -5.188 -3.079 13.653 1.00 98.25 187 VAL A N 1
ATOM 1557 C CA . VAL A 1 187 ? -5.677 -2.743 12.308 1.00 98.25 187 VAL A CA 1
ATOM 1558 C C . VAL A 1 187 ? -6.920 -3.579 12.014 1.00 98.25 187 VAL A C 1
ATOM 1560 O O . VAL A 1 187 ? -6.925 -4.787 12.246 1.00 98.25 187 VAL A O 1
ATOM 1563 N N . ASP A 1 188 ? -7.977 -2.950 11.509 1.00 98.19 188 ASP A N 1
ATOM 1564 C CA . ASP A 1 188 ? -9.268 -3.611 11.308 1.00 98.19 188 ASP A CA 1
ATOM 1565 C C . ASP A 1 188 ? -9.286 -4.426 10.016 1.00 98.19 188 ASP A C 1
ATOM 1567 O O . ASP A 1 188 ? -9.724 -5.581 10.012 1.00 98.19 188 ASP A O 1
ATOM 1571 N N . TYR A 1 189 ? -8.774 -3.839 8.930 1.00 98.06 189 TYR A N 1
ATOM 1572 C CA . TYR A 1 189 ? -8.786 -4.440 7.601 1.00 98.06 189 TYR A CA 1
ATOM 1573 C C . TYR A 1 189 ? -7.439 -4.295 6.900 1.00 98.06 189 TYR A C 1
ATOM 1575 O O . TYR A 1 189 ? -6.882 -3.204 6.829 1.00 98.06 189 TYR A O 1
ATOM 1583 N N . VAL A 1 190 ? -6.963 -5.392 6.319 1.00 97.75 190 VAL A N 1
ATOM 1584 C CA . VAL A 1 190 ? -5.826 -5.435 5.398 1.00 97.75 190 VAL A CA 1
ATOM 1585 C C . VAL A 1 190 ? -6.335 -6.002 4.075 1.00 97.75 190 VAL A C 1
ATOM 1587 O O . VAL A 1 190 ? -6.774 -7.152 4.010 1.00 97.75 190 VAL A O 1
ATOM 1590 N N . ILE A 1 191 ? -6.334 -5.181 3.032 1.00 95.12 191 ILE A N 1
ATOM 1591 C CA . ILE A 1 191 ? -6.911 -5.487 1.723 1.00 95.12 191 ILE A CA 1
ATOM 1592 C C . ILE A 1 191 ? -5.777 -5.679 0.721 1.00 95.12 191 ILE A C 1
ATOM 1594 O O . ILE A 1 191 ? -4.932 -4.796 0.556 1.00 95.12 191 ILE A O 1
ATOM 1598 N N . CYS A 1 192 ? -5.777 -6.835 0.057 1.00 91.25 192 CYS A N 1
ATOM 1599 C CA . CYS A 1 192 ? -4.688 -7.267 -0.808 1.00 91.25 192 CYS A CA 1
ATOM 1600 C C . CYS A 1 192 ? -5.129 -7.725 -2.200 1.00 91.25 192 CYS A C 1
ATOM 1602 O O . CYS A 1 192 ? -6.287 -8.092 -2.417 1.00 91.25 192 CYS A O 1
ATOM 1604 N N . GLY A 1 193 ? -4.172 -7.736 -3.129 1.00 84.62 193 GLY A N 1
ATOM 1605 C CA . GLY A 1 193 ? -4.267 -8.333 -4.463 1.00 84.62 193 GLY A CA 1
ATOM 1606 C C . GLY A 1 193 ? -3.429 -9.615 -4.571 1.00 84.62 193 GLY A C 1
ATOM 1607 O O . GLY A 1 193 ? -3.513 -10.464 -3.681 1.00 84.62 193 GLY A O 1
ATOM 1608 N N . ASP A 1 194 ? -2.654 -9.743 -5.664 1.00 83.25 194 ASP A N 1
ATOM 1609 C CA . ASP A 1 194 ? -1.650 -10.782 -6.035 1.00 83.25 194 ASP A CA 1
ATOM 1610 C C . ASP A 1 194 ? -2.126 -12.258 -6.045 1.00 83.25 194 ASP A C 1
ATOM 1612 O O . ASP A 1 194 ? -1.765 -13.027 -6.928 1.00 83.25 194 ASP A O 1
ATOM 1616 N N . TYR A 1 195 ? -3.013 -12.685 -5.143 1.00 71.44 195 TYR A N 1
ATOM 1617 C CA . TYR A 1 195 ? -3.412 -14.088 -4.966 1.00 71.44 195 TYR A CA 1
ATOM 1618 C C . TYR A 1 195 ? -4.323 -14.653 -6.069 1.00 71.44 195 TYR A C 1
ATOM 1620 O O . TYR A 1 195 ? -4.411 -15.869 -6.253 1.00 71.44 195 TYR A O 1
ATOM 1628 N N . HIS A 1 196 ? -5.029 -13.795 -6.813 1.00 69.94 196 HIS A N 1
ATOM 1629 C CA . HIS A 1 196 ? -5.858 -14.197 -7.966 1.00 69.94 196 HIS A CA 1
ATOM 1630 C C . HIS A 1 196 ? -7.009 -15.160 -7.613 1.00 69.94 196 HIS A C 1
ATOM 1632 O O . HIS A 1 196 ? -7.548 -15.878 -8.466 1.00 69.94 196 HIS A O 1
ATOM 1638 N N . GLY A 1 197 ? -7.401 -15.148 -6.345 1.00 67.69 197 GLY A N 1
ATOM 1639 C CA . GLY A 1 197 ? -8.581 -15.785 -5.792 1.00 67.69 197 GLY A CA 1
ATOM 1640 C C . GLY A 1 197 ? -9.164 -14.885 -4.713 1.00 67.69 197 GLY A C 1
ATOM 1641 O O . GLY A 1 197 ? -8.468 -14.037 -4.161 1.00 67.69 197 GLY A O 1
ATOM 1642 N N . TYR A 1 198 ? -10.447 -15.067 -4.417 1.00 81.00 198 TYR A N 1
ATOM 1643 C CA . TYR A 1 198 ? -11.030 -14.430 -3.247 1.00 81.00 198 TYR A CA 1
ATOM 1644 C C . TYR A 1 198 ? -10.568 -15.173 -1.993 1.00 81.00 198 TYR A C 1
ATOM 1646 O O . TYR A 1 198 ? -10.716 -16.394 -1.896 1.00 81.00 198 TYR A O 1
ATOM 1654 N N . GLY A 1 199 ? -10.009 -14.439 -1.039 1.00 80.31 199 GLY A N 1
ATOM 1655 C CA . GLY A 1 199 ? -9.613 -14.964 0.258 1.00 80.31 199 GLY A CA 1
ATOM 1656 C C . GLY A 1 199 ? -10.111 -14.056 1.367 1.00 80.31 199 GLY A C 1
ATOM 1657 O O . GLY A 1 199 ? -10.040 -12.838 1.262 1.00 80.31 199 GLY A O 1
ATOM 1658 N N . HIS A 1 200 ? -10.600 -14.649 2.449 1.00 88.81 200 HIS A N 1
ATOM 1659 C CA . HIS A 1 200 ? -10.895 -13.917 3.671 1.00 88.81 200 HIS A CA 1
ATOM 1660 C C . HIS A 1 200 ? -10.418 -14.743 4.860 1.00 88.81 200 HIS A C 1
ATOM 1662 O O . HIS A 1 200 ? -10.770 -15.916 4.996 1.00 88.81 200 HIS A O 1
ATOM 1668 N N . LEU A 1 201 ? -9.598 -14.129 5.703 1.00 91.69 201 LEU A N 1
ATOM 1669 C CA . LEU A 1 201 ? -9.100 -14.706 6.943 1.00 91.69 201 LEU A CA 1
ATOM 1670 C C . LEU A 1 201 ? -9.161 -13.646 8.036 1.00 91.69 201 LEU A C 1
ATOM 1672 O O . LEU A 1 201 ? -8.929 -12.471 7.775 1.00 91.69 201 LEU A O 1
ATOM 1676 N N . ARG A 1 202 ? -9.413 -14.066 9.273 1.00 92.75 202 ARG A N 1
ATOM 1677 C CA . ARG A 1 202 ? -9.225 -13.218 10.447 1.00 92.75 202 ARG A CA 1
ATOM 1678 C C . ARG A 1 202 ? -8.077 -13.777 11.280 1.00 92.75 202 ARG A C 1
ATOM 1680 O O . ARG A 1 202 ? -8.088 -14.966 11.591 1.00 92.75 202 ARG A O 1
ATOM 1687 N N . LYS A 1 203 ? -7.107 -12.932 11.624 1.00 92.00 203 LYS A N 1
ATOM 1688 C CA . LYS A 1 203 ? -6.033 -13.239 12.577 1.00 92.00 203 LYS A CA 1
ATOM 1689 C C . LYS A 1 203 ? -6.078 -12.177 13.674 1.00 92.00 203 LYS A C 1
ATOM 1691 O O . LYS A 1 203 ? -6.011 -10.988 13.376 1.00 92.00 203 LYS A O 1
ATOM 1696 N N . GLY A 1 204 ? -6.297 -12.609 14.916 1.00 91.25 204 GLY A N 1
ATOM 1697 C CA . GLY A 1 204 ? -6.626 -11.695 16.011 1.00 91.25 204 GLY A CA 1
ATOM 1698 C C . GLY A 1 204 ? -7.874 -10.862 15.690 1.00 91.25 204 GLY A C 1
ATOM 1699 O O . GLY A 1 204 ? -8.898 -11.395 15.252 1.00 91.25 204 GLY A O 1
ATOM 1700 N N . SER A 1 205 ? -7.786 -9.545 15.873 1.00 92.62 205 SER A N 1
ATOM 1701 C CA . SER A 1 205 ? -8.844 -8.599 15.496 1.00 92.62 205 SER A CA 1
ATOM 1702 C C . SER A 1 205 ? -8.804 -8.178 14.021 1.00 92.62 205 SER A C 1
ATOM 1704 O O . SER A 1 205 ? -9.796 -7.636 13.537 1.00 92.62 205 SER A O 1
ATOM 1706 N N . THR A 1 206 ? -7.735 -8.477 13.281 1.00 97.56 206 THR A N 1
ATOM 1707 C CA . THR A 1 206 ? -7.531 -8.003 11.905 1.00 97.56 206 THR A CA 1
ATOM 1708 C C . THR A 1 206 ? -8.171 -8.925 10.870 1.00 97.56 206 THR A C 1
ATOM 1710 O O . THR A 1 206 ? -7.938 -10.139 10.855 1.00 97.56 206 THR A O 1
ATOM 1713 N N . ALA A 1 207 ? -8.972 -8.351 9.970 1.00 96.06 207 ALA A N 1
ATOM 1714 C CA . ALA A 1 207 ? -9.515 -9.032 8.801 1.00 96.06 207 ALA A CA 1
ATOM 1715 C C . ALA A 1 207 ? -8.612 -8.828 7.579 1.00 96.06 207 ALA A C 1
ATOM 1717 O O . ALA A 1 207 ? -8.352 -7.704 7.164 1.00 96.06 207 ALA A O 1
ATOM 1718 N N . TYR A 1 208 ? -8.187 -9.924 6.963 1.00 93.69 208 TYR A N 1
ATOM 1719 C CA . TYR A 1 208 ? -7.421 -9.934 5.724 1.00 93.69 208 TYR A CA 1
ATOM 1720 C C . TYR A 1 208 ? -8.346 -10.305 4.575 1.00 93.69 208 TYR A C 1
ATOM 1722 O O . TYR A 1 208 ? -8.929 -11.394 4.579 1.00 93.69 208 TYR A O 1
ATOM 1730 N N . ILE A 1 209 ? -8.480 -9.408 3.605 1.00 91.69 209 ILE A N 1
ATOM 1731 C CA . ILE A 1 209 ? -9.331 -9.574 2.429 1.00 91.69 209 ILE A CA 1
ATOM 1732 C C . ILE A 1 209 ? -8.429 -9.595 1.203 1.00 91.69 209 ILE A C 1
ATOM 1734 O O . ILE A 1 209 ? -7.835 -8.588 0.837 1.00 91.69 209 ILE A O 1
ATOM 1738 N N . LEU A 1 210 ? -8.335 -10.747 0.555 1.00 85.88 210 LEU A N 1
ATOM 1739 C CA . LEU A 1 210 ? -7.639 -10.906 -0.710 1.00 85.88 210 LEU A CA 1
ATOM 1740 C C . LEU A 1 210 ? -8.686 -10.781 -1.804 1.00 85.88 210 LEU A C 1
ATOM 1742 O O . LEU A 1 210 ? -9.602 -11.601 -1.921 1.00 85.88 210 LEU A O 1
ATOM 1746 N N . THR A 1 211 ? -8.560 -9.721 -2.583 1.00 80.25 211 THR A N 1
ATOM 1747 C CA . THR A 1 211 ? -9.372 -9.517 -3.768 1.00 80.25 211 THR A CA 1
ATOM 1748 C C . THR A 1 211 ? -8.852 -10.448 -4.858 1.00 80.25 211 THR A C 1
ATOM 1750 O O . THR A 1 211 ? -7.650 -10.543 -5.119 1.00 80.25 211 THR A O 1
ATOM 1753 N N . GLY A 1 212 ? -9.762 -11.185 -5.497 1.00 60.72 212 GLY A N 1
ATOM 1754 C CA . GLY A 1 212 ? -9.423 -11.759 -6.789 1.00 60.72 212 GLY A CA 1
ATOM 1755 C C . GLY A 1 212 ? -9.186 -10.571 -7.707 1.00 60.72 212 GLY A C 1
ATOM 1756 O O . GLY A 1 212 ? -10.090 -9.747 -7.816 1.00 60.72 212 GLY A O 1
ATOM 1757 N N . GLY A 1 213 ? -7.991 -10.452 -8.299 1.00 56.28 213 GLY A N 1
ATOM 1758 C CA . GLY A 1 213 ? -7.693 -9.379 -9.253 1.00 56.28 213 GLY A CA 1
ATOM 1759 C C . GLY A 1 213 ? -8.860 -9.182 -10.223 1.00 56.28 213 GLY A C 1
ATOM 1760 O O . GLY A 1 213 ? -9.568 -10.158 -10.509 1.00 56.28 213 GLY A O 1
ATOM 1761 N N . LEU A 1 214 ? -9.065 -7.937 -10.675 1.00 43.44 214 LEU A N 1
ATOM 1762 C CA . LEU A 1 214 ? -10.289 -7.407 -11.309 1.00 43.44 214 LEU A CA 1
ATOM 1763 C C . LEU A 1 214 ? -10.965 -8.336 -12.350 1.00 43.44 214 LEU A C 1
ATOM 1765 O O . LEU A 1 214 ? -12.149 -8.200 -12.631 1.00 43.44 214 LEU A O 1
ATOM 1769 N N . LEU A 1 215 ? -10.240 -9.313 -12.899 1.00 38.19 215 LEU A N 1
ATOM 1770 C CA . LEU A 1 215 ? -10.632 -10.166 -14.017 1.00 38.19 215 LEU A CA 1
ATOM 1771 C C . LEU A 1 215 ? -10.950 -11.635 -13.673 1.00 38.19 215 LEU A C 1
ATOM 1773 O O . LEU A 1 215 ? -11.460 -12.355 -14.533 1.00 38.19 215 LEU A O 1
ATOM 1777 N N . ARG A 1 216 ? -10.679 -12.141 -12.457 1.00 35.19 216 ARG A N 1
ATOM 1778 C CA . ARG A 1 216 ? -10.935 -13.570 -12.132 1.00 35.19 216 ARG A CA 1
ATOM 1779 C C . ARG A 1 216 ? -12.257 -13.854 -11.424 1.00 35.19 216 ARG A C 1
ATOM 1781 O O . ARG A 1 216 ? -12.720 -14.994 -11.471 1.00 35.19 216 ARG A O 1
ATOM 1788 N N . GLY A 1 217 ? -12.874 -12.840 -10.820 1.00 30.66 217 GLY A N 1
ATOM 1789 C CA . GLY A 1 217 ? -14.179 -12.962 -10.161 1.00 30.66 217 GLY A CA 1
ATOM 1790 C C . GLY A 1 217 ? -15.342 -13.220 -11.125 1.00 30.66 217 GLY A C 1
ATOM 1791 O O . GLY A 1 217 ? -16.297 -13.888 -10.746 1.00 30.66 217 GLY A O 1
ATOM 1792 N N . LEU A 1 218 ? -15.239 -12.778 -12.386 1.00 32.16 218 LEU A N 1
ATOM 1793 C CA . LEU A 1 218 ? -16.318 -12.945 -13.369 1.00 32.16 218 LEU A CA 1
ATOM 1794 C C . LEU A 1 218 ? -16.435 -14.360 -13.960 1.00 32.16 218 LEU A C 1
ATOM 1796 O O . LEU A 1 218 ? -17.501 -14.723 -14.441 1.00 32.16 218 LEU A O 1
ATOM 1800 N N . LYS A 1 219 ? -15.377 -15.186 -13.931 1.00 29.80 219 LYS A N 1
ATOM 1801 C CA . LYS A 1 219 ? -15.388 -16.510 -14.599 1.00 29.80 219 LYS A CA 1
ATOM 1802 C C . LYS A 1 219 ? -15.799 -17.682 -13.712 1.00 29.80 219 LYS A C 1
ATOM 1804 O O . LYS A 1 219 ? -15.967 -18.794 -14.208 1.00 29.80 219 LYS A O 1
ATOM 1809 N N . ARG A 1 220 ? -15.923 -17.491 -12.401 1.00 30.66 220 ARG A N 1
ATOM 1810 C CA . ARG A 1 220 ? -16.306 -18.567 -11.482 1.00 30.66 220 ARG A CA 1
ATOM 1811 C C . ARG A 1 220 ? -17.286 -18.012 -10.476 1.00 30.66 220 ARG A C 1
ATOM 1813 O O . ARG A 1 220 ? -16.861 -17.342 -9.542 1.00 30.66 220 ARG A O 1
ATOM 1820 N N . GLY A 1 221 ? -18.570 -18.324 -10.673 1.00 27.92 221 GLY A N 1
ATOM 1821 C CA . GLY A 1 221 ? -19.613 -18.102 -9.676 1.00 27.92 221 GLY A CA 1
ATOM 1822 C C . GLY A 1 221 ? -19.063 -18.429 -8.290 1.00 27.92 221 GLY A C 1
ATOM 1823 O O . GLY A 1 221 ? -18.628 -19.555 -8.031 1.00 27.92 221 GLY A O 1
ATOM 1824 N N . VAL A 1 222 ? -18.959 -17.395 -7.459 1.00 33.19 222 VAL A N 1
ATOM 1825 C CA . VAL A 1 222 ? -18.273 -17.437 -6.171 1.00 33.19 222 VAL A CA 1
ATOM 1826 C C . VAL A 1 222 ? -18.965 -18.479 -5.299 1.00 33.19 222 VAL A C 1
ATOM 1828 O O . VAL A 1 222 ? -20.060 -18.261 -4.783 1.00 33.19 222 VAL A O 1
ATOM 1831 N N . ARG A 1 223 ? -18.338 -19.648 -5.142 1.00 24.47 223 ARG A N 1
ATOM 1832 C CA . ARG A 1 223 ? -18.804 -20.673 -4.210 1.00 24.47 223 ARG A CA 1
ATOM 1833 C C . ARG A 1 223 ? -18.247 -20.329 -2.835 1.00 24.47 223 ARG A C 1
ATOM 1835 O O . ARG A 1 223 ? -17.058 -20.493 -2.576 1.00 24.47 223 ARG A O 1
ATOM 1842 N N . TRP A 1 224 ? -19.124 -19.830 -1.972 1.00 31.34 224 TRP A N 1
ATOM 1843 C CA . TRP A 1 224 ? -18.855 -19.518 -0.573 1.00 31.34 224 TRP A CA 1
ATOM 1844 C C . TRP A 1 224 ? -18.332 -20.751 0.176 1.00 31.34 224 TRP A C 1
ATOM 1846 O O . TRP A 1 224 ? -19.108 -21.579 0.654 1.00 31.34 224 TRP A O 1
ATOM 1856 N N . THR A 1 225 ? -17.018 -20.893 0.328 1.00 30.17 225 THR A N 1
ATOM 1857 C CA . THR A 1 225 ? -16.475 -21.825 1.319 1.00 30.17 225 THR A CA 1
ATOM 1858 C C . THR A 1 225 ? -16.564 -21.165 2.687 1.00 30.17 225 THR A C 1
ATOM 1860 O O . THR A 1 225 ? -15.717 -20.366 3.080 1.00 30.17 225 THR A O 1
ATOM 1863 N N . ARG A 1 226 ? -17.646 -21.489 3.399 1.00 26.59 226 ARG A N 1
ATOM 1864 C CA . ARG A 1 226 ? -17.872 -21.177 4.813 1.00 26.59 226 ARG A CA 1
ATOM 1865 C C . ARG A 1 226 ? -16.697 -21.737 5.628 1.00 26.59 226 ARG A C 1
ATOM 1867 O O . ARG A 1 226 ? -16.635 -22.940 5.871 1.00 26.59 226 ARG A O 1
ATOM 1874 N N . CYS A 1 227 ? -15.767 -20.887 6.055 1.00 29.28 227 CYS A N 1
ATOM 1875 C CA . CYS A 1 227 ? -14.803 -21.269 7.082 1.00 29.28 227 CYS A CA 1
ATOM 1876 C C . CYS A 1 227 ? -15.561 -21.314 8.418 1.00 29.28 227 CYS A C 1
ATOM 1878 O O . CYS A 1 227 ? -16.026 -20.283 8.910 1.00 29.28 227 CYS A O 1
ATOM 1880 N N . ARG A 1 228 ? -15.796 -22.520 8.949 1.00 29.41 228 ARG A N 1
ATOM 1881 C CA . ARG A 1 228 ? -16.420 -22.704 10.266 1.00 29.41 228 ARG A CA 1
ATOM 1882 C C . ARG A 1 228 ? -15.453 -22.186 11.330 1.00 29.41 228 ARG A C 1
ATOM 1884 O O . ARG A 1 228 ? -14.318 -22.647 11.394 1.00 29.41 228 ARG A O 1
ATOM 1891 N N . ARG A 1 229 ? -15.934 -21.248 12.152 1.00 30.52 229 ARG A N 1
ATOM 1892 C CA . ARG A 1 229 ? -15.301 -20.849 13.416 1.00 30.52 229 ARG A CA 1
ATOM 1893 C C . ARG A 1 229 ? -15.021 -22.112 14.244 1.00 30.52 229 ARG A C 1
ATOM 1895 O O . ARG A 1 229 ? -15.926 -22.934 14.400 1.00 30.52 229 ARG A O 1
ATOM 1902 N N . ARG A 1 230 ? -13.792 -22.263 14.729 1.00 31.47 230 ARG A N 1
ATOM 1903 C CA . ARG A 1 230 ? -13.501 -22.976 15.973 1.00 31.47 230 ARG A CA 1
ATOM 1904 C C . ARG A 1 230 ? -13.131 -21.924 16.999 1.00 31.47 230 ARG A C 1
ATOM 1906 O O . ARG A 1 230 ? -12.486 -20.939 16.572 1.00 31.47 230 ARG A O 1
#

pLDDT: mean 75.53, std 22.42, range [24.47, 98.75]

Secondary structure (DSSP, 8-state):
-HHHHHHHHHHHHHHHHHHHHHHHHHHHHHHHTTS---TTS-HHHHHHHHHHHS--SSSSSS--HHHHHHHHHHHHHS---S-------TTS-BTTB-HHHHHHHH--SSEEEEETTEEEEEE----TT--SHHHHHHHHHHHHHHGGGSSEEEEEESSPP---TTS-----TTHHHHHHHHHHTT--EEEE-SSSS-EEEEETTEEEEE---TTTTTSS----------